Protein AF-A0ABD6WD44-F1 (afdb_monomer_lite)

InterPro domains:
  IPR046249 Protein of unknown function DUF6282 [PF19799] (9-171)

Radius of gyration: 17.37 Å; chains: 1; bounding box: 40×42×44 Å

Organism: Rathayibacter rathayi (NCBI:txid33887)

pLDDT: mean 93.59, std 7.41, range [42.34, 98.69]

Structure (mmCIF, N/CA/C/O backbone):
data_AF-A0ABD6WD44-F1
#
_entry.id   AF-A0ABD6WD44-F1
#
loop_
_atom_site.group_PDB
_atom_site.id
_atom_site.type_symbol
_atom_site.label_atom_id
_atom_site.label_alt_id
_atom_site.label_comp_id
_atom_site.label_asym_id
_atom_site.label_entity_id
_atom_site.label_seq_id
_atom_site.pdbx_PDB_ins_code
_atom_site.Cartn_x
_atom_site.Cartn_y
_atom_site.Cartn_z
_atom_site.occupancy
_atom_site.B_iso_or_equiv
_atom_site.auth_seq_id
_atom_site.auth_comp_id
_atom_site.auth_asym_id
_atom_site.auth_atom_id
_atom_site.pdbx_PDB_model_num
ATOM 1 N N . MET A 1 1 ? -21.812 -22.993 5.506 1.00 42.34 1 MET A N 1
ATOM 2 C CA . MET A 1 1 ? -20.672 -22.063 5.355 1.00 42.34 1 MET A CA 1
ATOM 3 C C . MET A 1 1 ? -20.633 -21.216 6.609 1.00 42.34 1 MET A C 1
ATOM 5 O O . MET A 1 1 ? -21.684 -20.710 6.971 1.00 42.34 1 MET A O 1
ATOM 9 N N . ALA A 1 2 ? -19.498 -21.148 7.308 1.00 43.59 2 ALA A N 1
ATOM 10 C CA . ALA A 1 2 ? -19.351 -20.193 8.404 1.00 43.59 2 ALA A CA 1
ATOM 11 C C . ALA A 1 2 ? -19.493 -18.775 7.832 1.00 43.59 2 ALA A C 1
ATOM 13 O O . ALA A 1 2 ? -18.978 -18.512 6.744 1.00 43.59 2 ALA A O 1
ATOM 14 N N . ASP A 1 3 ? -20.233 -17.918 8.528 1.00 50.09 3 ASP A N 1
ATOM 15 C CA . ASP A 1 3 ? -20.418 -16.518 8.149 1.00 50.09 3 ASP A CA 1
ATOM 16 C C . ASP A 1 3 ? -19.032 -15.852 8.041 1.00 50.09 3 ASP A C 1
ATOM 18 O O . ASP A 1 3 ? -18.202 -16.063 8.939 1.00 50.09 3 ASP A O 1
ATOM 22 N N . PRO A 1 4 ? -18.698 -15.141 6.945 1.00 65.62 4 PRO A N 1
ATOM 23 C CA . PRO A 1 4 ? -17.410 -14.476 6.840 1.00 65.62 4 PRO A CA 1
ATOM 24 C C . PRO A 1 4 ? -17.226 -13.529 8.024 1.00 65.62 4 PRO A C 1
ATOM 26 O O . PRO A 1 4 ? -18.075 -12.690 8.319 1.00 65.62 4 PRO A O 1
ATOM 29 N N . ARG A 1 5 ? -16.095 -13.689 8.713 1.00 76.06 5 ARG A N 1
ATOM 30 C CA . ARG A 1 5 ? -15.722 -12.859 9.855 1.00 76.06 5 ARG A CA 1
ATOM 31 C C . ARG A 1 5 ? -15.821 -11.368 9.474 1.00 76.06 5 ARG A C 1
ATOM 33 O O . ARG A 1 5 ? -15.302 -11.003 8.415 1.00 76.06 5 ARG A O 1
ATOM 40 N N . PRO A 1 6 ? -16.408 -10.505 10.324 1.00 85.12 6 PRO A N 1
ATOM 41 C CA . PRO A 1 6 ? -16.412 -9.067 10.076 1.00 85.12 6 PRO A CA 1
ATOM 42 C C . PRO A 1 6 ? -14.977 -8.526 10.000 1.00 85.12 6 PRO A C 1
ATOM 44 O O . PRO A 1 6 ? -14.114 -8.923 10.786 1.00 85.12 6 PRO A O 1
ATOM 47 N N . ILE A 1 7 ? -14.730 -7.634 9.037 1.00 93.00 7 ILE A N 1
ATOM 48 C CA . ILE A 1 7 ? -13.470 -6.898 8.876 1.00 93.00 7 ILE A CA 1
ATOM 49 C C . ILE A 1 7 ? -13.748 -5.440 9.229 1.00 93.00 7 ILE A C 1
ATOM 51 O O . ILE A 1 7 ? -14.452 -4.749 8.493 1.00 93.00 7 ILE A O 1
ATOM 55 N N . ASP A 1 8 ? -13.166 -4.973 10.330 1.00 95.62 8 ASP A N 1
ATOM 56 C CA . ASP A 1 8 ? -13.383 -3.611 10.827 1.00 95.62 8 ASP A CA 1
ATOM 57 C C . ASP A 1 8 ? -12.406 -2.609 10.203 1.00 95.62 8 ASP A C 1
ATOM 59 O O . ASP A 1 8 ? -12.700 -1.415 10.145 1.00 95.62 8 ASP A O 1
ATOM 63 N N . PHE A 1 9 ? -11.224 -3.069 9.773 1.00 97.75 9 PHE A N 1
ATOM 64 C CA . PHE A 1 9 ? -10.223 -2.265 9.071 1.00 97.75 9 PHE A CA 1
ATOM 65 C C . PHE A 1 9 ? -9.158 -3.123 8.383 1.00 97.75 9 PHE A C 1
ATOM 67 O O . PHE A 1 9 ? -8.945 -4.286 8.735 1.00 97.75 9 PHE A O 1
ATOM 74 N N . ILE A 1 10 ? -8.457 -2.525 7.421 1.00 98.44 10 ILE A N 1
ATOM 75 C CA . ILE A 1 10 ? -7.330 -3.144 6.723 1.00 98.44 10 ILE A CA 1
ATOM 76 C C . ILE A 1 10 ? -6.120 -2.218 6.800 1.00 98.44 10 ILE A C 1
ATOM 78 O O . ILE A 1 10 ? -6.209 -1.060 6.416 1.00 98.44 10 ILE A O 1
ATOM 82 N N . ASP A 1 11 ? -4.987 -2.751 7.248 1.00 98.62 11 ASP A N 1
ATOM 83 C CA . ASP A 1 11 ? -3.689 -2.084 7.186 1.00 98.62 11 ASP A CA 1
ATOM 84 C C . ASP A 1 11 ? -2.835 -2.721 6.087 1.00 98.62 11 ASP A C 1
ATOM 86 O O . ASP A 1 11 ? -2.407 -3.876 6.204 1.00 98.62 11 ASP A O 1
ATOM 90 N N . SER A 1 12 ? -2.601 -1.989 4.994 1.00 98.19 12 SER A N 1
ATOM 91 C CA . SER A 1 12 ? -1.807 -2.501 3.869 1.00 98.19 12 SER A CA 1
ATOM 92 C C . SER A 1 12 ? -0.310 -2.533 4.149 1.00 98.19 12 SER A C 1
ATOM 94 O O . SER A 1 12 ? 0.443 -3.063 3.329 1.00 98.19 12 SER A O 1
ATOM 96 N N . HIS A 1 13 ? 0.142 -1.999 5.287 1.00 98.50 13 HIS A N 1
ATOM 97 C CA . HIS A 1 13 ? 1.562 -1.819 5.516 1.00 98.50 13 HIS A CA 1
ATOM 98 C C . HIS A 1 13 ? 1.898 -1.793 7.004 1.00 98.50 13 HIS A C 1
ATOM 100 O O . HIS A 1 13 ? 1.900 -0.752 7.656 1.00 98.50 13 HIS A O 1
ATOM 106 N N . PHE A 1 14 ? 2.318 -2.948 7.517 1.00 98.44 14 PHE A N 1
ATOM 107 C CA . PHE A 1 14 ? 2.857 -3.079 8.868 1.00 98.44 14 PHE A CA 1
ATOM 108 C C . PHE A 1 14 ? 4.148 -3.894 8.867 1.00 98.44 14 PHE A C 1
ATOM 110 O O . PHE A 1 14 ? 4.227 -4.975 8.280 1.00 98.44 14 PHE A O 1
ATOM 117 N N . HIS A 1 15 ? 5.172 -3.421 9.566 1.00 97.94 15 HIS A N 1
ATOM 118 C CA . HIS A 1 15 ? 6.448 -4.112 9.670 1.00 97.94 15 HIS A CA 1
ATOM 119 C C . HIS A 1 15 ? 6.497 -5.081 10.860 1.00 97.94 15 HIS A C 1
ATOM 121 O O . HIS A 1 15 ? 6.307 -4.688 12.007 1.00 97.94 15 HIS A O 1
ATOM 127 N N . ALA A 1 16 ? 6.844 -6.348 10.628 1.00 97.50 16 ALA A N 1
ATOM 128 C CA . ALA A 1 16 ? 6.994 -7.330 11.707 1.00 97.50 16 ALA A CA 1
ATOM 129 C C . ALA A 1 16 ? 8.051 -8.394 11.391 1.00 97.50 16 ALA A C 1
ATOM 131 O O . ALA A 1 16 ? 8.314 -8.709 10.231 1.00 97.50 16 ALA A O 1
ATOM 132 N N . GLY A 1 17 ? 8.619 -8.994 12.440 1.00 95.19 17 GLY A N 1
ATOM 133 C CA . GLY A 1 17 ? 9.641 -10.034 12.324 1.00 95.19 17 GLY A CA 1
ATOM 134 C C . GLY A 1 17 ? 11.021 -9.501 11.933 1.00 95.19 17 GLY A C 1
ATOM 135 O O . GLY A 1 17 ? 11.383 -8.370 12.255 1.00 95.19 17 GLY A O 1
ATOM 136 N N . THR A 1 18 ? 11.817 -10.350 11.279 1.00 92.56 18 THR A N 1
ATOM 137 C CA . THR A 1 18 ? 13.181 -10.008 10.859 1.00 92.56 18 THR A CA 1
ATOM 138 C C . THR A 1 18 ? 13.163 -9.000 9.717 1.00 92.56 18 THR A C 1
ATOM 140 O O . THR A 1 18 ? 12.605 -9.260 8.649 1.00 92.56 18 THR A O 1
ATOM 143 N N . ASP A 1 19 ? 13.828 -7.873 9.934 1.00 92.69 19 ASP A N 1
ATOM 144 C CA . ASP A 1 19 ? 13.943 -6.775 8.984 1.00 92.69 19 ASP A CA 1
ATOM 145 C C . ASP A 1 19 ? 15.289 -6.055 9.186 1.00 92.69 19 ASP A C 1
ATOM 147 O O . ASP A 1 19 ? 16.022 -6.341 10.132 1.00 92.69 19 ASP A O 1
ATOM 151 N N . ALA A 1 20 ? 15.613 -5.100 8.315 1.00 86.31 20 ALA A N 1
ATOM 152 C CA . ALA A 1 20 ? 16.843 -4.313 8.382 1.00 86.31 20 ALA A CA 1
ATOM 153 C C . ALA A 1 20 ? 16.959 -3.455 9.657 1.00 86.31 20 ALA A C 1
ATOM 155 O O . ALA A 1 20 ? 18.052 -3.042 10.030 1.00 86.31 20 ALA A O 1
ATOM 156 N N . ALA A 1 21 ? 15.831 -3.173 10.311 1.00 88.56 21 ALA A N 1
ATOM 157 C CA . ALA A 1 21 ? 15.767 -2.563 11.631 1.00 88.56 21 ALA A CA 1
ATOM 158 C C . ALA A 1 21 ? 14.967 -3.472 12.568 1.00 88.56 21 ALA A C 1
ATOM 160 O O . ALA A 1 21 ? 14.053 -4.175 12.129 1.00 88.56 21 ALA A O 1
ATOM 161 N N . ARG A 1 22 ? 15.286 -3.430 13.867 1.00 93.69 22 ARG A N 1
ATOM 162 C CA . ARG A 1 22 ? 14.560 -4.192 14.891 1.00 93.69 22 ARG A CA 1
ATOM 163 C C . ARG A 1 22 ? 13.070 -3.846 14.854 1.00 93.69 22 ARG A C 1
ATOM 165 O O . ARG A 1 22 ? 12.709 -2.671 14.819 1.00 93.69 22 ARG A O 1
ATOM 172 N N . ARG A 1 23 ? 12.216 -4.871 14.921 1.00 96.50 23 ARG A N 1
ATOM 173 C CA . ARG A 1 23 ? 10.757 -4.723 14.992 1.00 96.50 23 ARG A CA 1
ATOM 174 C C . ARG A 1 23 ? 10.219 -4.959 16.396 1.00 96.50 23 ARG A C 1
ATOM 176 O O . ARG A 1 23 ? 10.826 -5.686 17.180 1.00 96.50 23 ARG A O 1
ATOM 183 N N . ARG A 1 24 ? 9.095 -4.302 16.704 1.00 96.50 24 ARG A N 1
ATOM 184 C CA . ARG A 1 24 ? 8.375 -4.408 17.984 1.00 96.50 24 ARG A CA 1
ATOM 185 C C . ARG A 1 24 ? 7.830 -5.815 18.197 1.00 96.50 24 ARG A C 1
ATOM 187 O O . ARG A 1 24 ? 7.855 -6.311 19.315 1.00 96.50 24 ARG A O 1
ATOM 194 N N . THR A 1 25 ? 7.335 -6.427 17.127 1.00 96.81 25 THR A N 1
ATOM 195 C CA . THR A 1 25 ? 6.625 -7.704 17.161 1.00 96.81 25 THR A CA 1
ATOM 196 C C . THR A 1 25 ? 7.209 -8.683 16.154 1.00 96.81 25 THR A C 1
ATOM 198 O O . THR A 1 25 ? 7.713 -8.316 15.087 1.00 96.81 25 THR A O 1
ATOM 201 N N . SER A 1 26 ? 7.112 -9.965 16.482 1.00 97.25 26 SER A N 1
ATOM 202 C CA . SER A 1 26 ? 7.192 -11.040 15.499 1.00 97.25 26 SER A CA 1
ATOM 203 C C . SER A 1 26 ? 5.981 -11.006 14.558 1.00 97.25 26 SER A C 1
ATOM 205 O O . SER A 1 26 ? 4.935 -10.435 14.871 1.00 97.25 26 SER A O 1
ATOM 207 N N . VAL A 1 27 ? 6.091 -11.686 13.413 1.00 97.88 27 VAL A N 1
ATOM 208 C CA . VAL A 1 27 ? 4.970 -11.857 12.470 1.00 97.88 27 VAL A CA 1
ATOM 209 C C . VAL A 1 27 ? 3.747 -12.466 13.169 1.00 97.88 27 VAL A C 1
ATOM 211 O O . VAL A 1 27 ? 2.630 -11.995 12.987 1.00 97.88 27 VAL A O 1
ATOM 214 N N . ALA A 1 28 ? 3.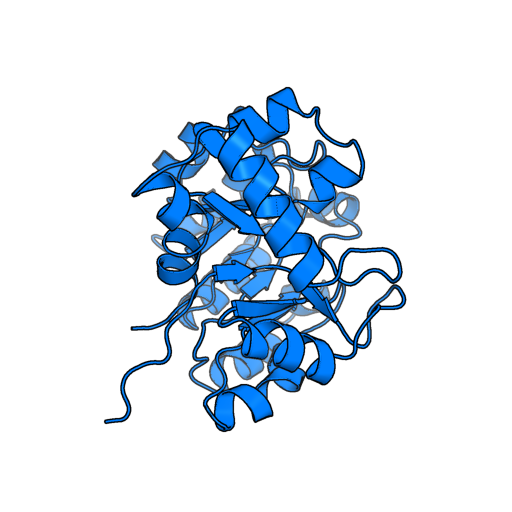955 -13.481 14.014 1.00 97.88 28 ALA A N 1
ATOM 215 C CA . ALA A 1 28 ? 2.878 -14.161 14.729 1.00 97.88 28 ALA A CA 1
ATOM 216 C C . ALA A 1 28 ? 2.181 -13.258 15.761 1.00 97.88 28 ALA A C 1
ATOM 218 O O . ALA A 1 28 ? 0.965 -13.327 15.917 1.00 97.88 28 ALA A O 1
ATOM 219 N N . GLU A 1 29 ? 2.933 -12.426 16.483 1.00 97.88 29 GLU A N 1
ATOM 220 C CA . GLU A 1 29 ? 2.355 -11.470 17.434 1.00 97.88 29 GLU A CA 1
ATOM 221 C C . GLU A 1 29 ? 1.550 -10.390 16.720 1.00 97.88 29 GLU A C 1
ATOM 223 O O . GLU A 1 29 ? 0.422 -10.137 17.133 1.00 97.88 29 GLU A O 1
ATOM 228 N N . ALA A 1 30 ? 2.082 -9.827 15.628 1.00 97.94 30 ALA A N 1
ATOM 229 C CA . ALA A 1 30 ? 1.373 -8.838 14.823 1.00 97.94 30 ALA A CA 1
ATOM 230 C C . ALA A 1 30 ? 0.033 -9.395 14.323 1.00 97.94 30 ALA A C 1
ATOM 232 O O . ALA A 1 30 ? -1.008 -8.809 14.594 1.00 97.94 30 ALA A O 1
ATOM 233 N N . ILE A 1 31 ? 0.032 -10.571 13.686 1.00 98.12 31 ILE A N 1
ATOM 234 C CA . ILE A 1 31 ? -1.198 -11.191 13.164 1.00 98.12 31 ILE A CA 1
ATOM 235 C C . ILE A 1 31 ? -2.243 -11.367 14.265 1.00 98.12 31 ILE A C 1
ATOM 237 O O . ILE A 1 31 ? -3.389 -10.978 14.079 1.00 98.12 31 ILE A O 1
ATOM 241 N N . ARG A 1 32 ? -1.854 -11.890 15.435 1.00 97.62 32 ARG A N 1
ATOM 242 C CA . ARG A 1 32 ? -2.781 -12.044 16.569 1.00 97.62 32 ARG A CA 1
ATOM 243 C C . ARG A 1 32 ? -3.291 -10.705 17.097 1.00 97.62 32 ARG A C 1
ATOM 245 O O . ARG A 1 32 ? -4.400 -10.645 17.614 1.00 97.62 32 ARG A O 1
ATOM 252 N N . GLU A 1 33 ? -2.481 -9.654 17.038 1.00 97.50 33 GLU A N 1
ATOM 253 C CA . GLU A 1 33 ? -2.870 -8.318 17.486 1.00 97.50 33 GLU A CA 1
ATOM 254 C C . GLU A 1 33 ? -3.966 -7.725 16.593 1.00 97.50 33 GLU A C 1
ATOM 256 O O . GLU A 1 33 ? -4.972 -7.261 17.121 1.00 97.50 33 GLU A O 1
ATOM 261 N N . TYR A 1 34 ? -3.818 -7.821 15.267 1.00 98.00 34 TYR A N 1
ATOM 262 C CA . TYR A 1 34 ? -4.851 -7.410 14.306 1.00 98.00 34 TYR A CA 1
ATOM 263 C C . TYR A 1 34 ? -6.089 -8.304 14.385 1.00 98.00 34 TYR A C 1
ATOM 265 O O . TYR A 1 34 ? -7.210 -7.801 14.462 1.00 98.00 34 TYR A O 1
ATOM 273 N N . ASP A 1 35 ? -5.888 -9.622 14.449 1.00 95.06 35 ASP A N 1
ATOM 274 C CA . ASP A 1 35 ? -6.979 -10.589 14.501 1.00 95.06 35 ASP A CA 1
ATOM 275 C C . ASP A 1 35 ? -7.869 -10.364 15.732 1.00 95.06 35 ASP A C 1
ATOM 277 O O . ASP A 1 35 ? -9.083 -10.402 15.617 1.00 95.06 35 ASP A O 1
ATOM 281 N N . ARG A 1 36 ? -7.333 -10.006 16.904 1.00 95.19 36 ARG A N 1
ATOM 282 C CA . ARG A 1 36 ? -8.158 -9.724 18.101 1.00 95.19 36 ARG A CA 1
ATOM 283 C C . ARG A 1 36 ? -9.135 -8.555 17.956 1.00 95.19 36 ARG A C 1
ATOM 285 O O . ARG A 1 36 ? -10.078 -8.475 18.736 1.00 95.19 36 ARG A O 1
ATOM 292 N N . VAL A 1 37 ? -8.907 -7.658 17.002 1.00 94.94 37 VAL A N 1
ATOM 293 C CA . VAL A 1 37 ? -9.711 -6.444 16.793 1.00 94.94 37 VAL A CA 1
ATOM 294 C C . VAL A 1 37 ? -10.354 -6.407 15.404 1.00 94.94 37 VAL A C 1
ATOM 296 O O . VAL A 1 37 ? -10.616 -5.327 14.887 1.00 94.94 37 VAL A O 1
ATOM 299 N N . ASN A 1 38 ? -10.574 -7.579 14.788 1.00 95.69 38 ASN A N 1
ATOM 300 C CA . ASN A 1 38 ? -11.154 -7.724 13.442 1.00 95.69 38 ASN A CA 1
ATOM 301 C C . ASN A 1 38 ? -10.397 -6.944 12.349 1.00 95.69 38 ASN A C 1
ATOM 303 O O . ASN A 1 38 ? -10.975 -6.550 11.335 1.00 95.69 38 ASN A O 1
ATOM 307 N N . GLY A 1 39 ? -9.105 -6.697 12.559 1.00 97.31 39 GLY A N 1
ATOM 308 C CA . GLY A 1 39 ? -8.233 -6.077 11.575 1.00 97.31 39 GLY A CA 1
ATOM 309 C C . GLY A 1 39 ? -7.609 -7.116 10.653 1.00 97.31 39 GLY A C 1
ATOM 310 O O . GLY A 1 39 ? -7.327 -8.241 11.067 1.00 97.31 39 GLY A O 1
ATOM 311 N N . VAL A 1 40 ? -7.320 -6.714 9.418 1.00 97.81 40 VAL A N 1
ATOM 312 C CA . VAL A 1 40 ? -6.475 -7.483 8.494 1.00 97.81 40 VAL A CA 1
ATOM 313 C C . VAL A 1 40 ? -5.211 -6.692 8.182 1.00 97.81 40 VAL A C 1
ATOM 315 O O . VAL A 1 40 ? -5.254 -5.469 8.085 1.00 97.81 40 VAL A O 1
ATOM 318 N N . VAL A 1 41 ? -4.082 -7.384 8.024 1.00 98.31 41 VAL A N 1
ATOM 319 C CA . VAL A 1 41 ? -2.770 -6.749 7.869 1.00 98.31 41 VAL A CA 1
ATOM 320 C C . VAL A 1 41 ? -1.952 -7.353 6.735 1.00 98.31 41 VAL A C 1
ATOM 322 O O . VAL A 1 41 ? -1.963 -8.570 6.527 1.00 98.31 41 VAL A O 1
ATOM 325 N N . TRP A 1 42 ? -1.199 -6.505 6.038 1.00 98.38 42 TRP A N 1
ATOM 326 C CA . TRP A 1 42 ? -0.096 -6.902 5.168 1.00 98.38 42 TRP A CA 1
ATOM 327 C C . TRP A 1 42 ? 1.227 -6.724 5.894 1.00 98.38 42 TRP A C 1
ATOM 329 O O . TRP A 1 42 ? 1.641 -5.616 6.236 1.00 98.38 42 TRP A O 1
ATOM 339 N N . ILE A 1 43 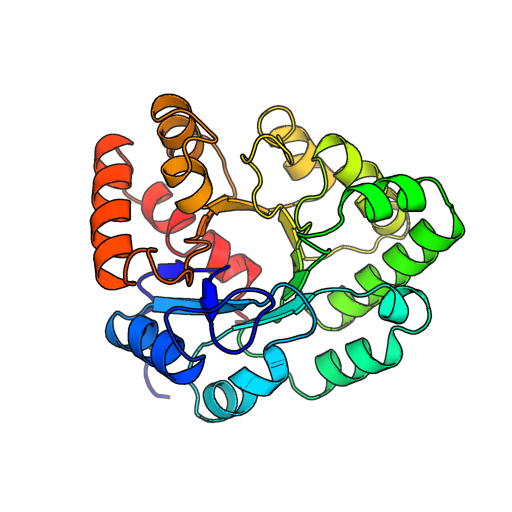? 1.906 -7.847 6.119 1.00 98.38 43 ILE A N 1
ATOM 340 C CA . ILE A 1 43 ? 3.200 -7.841 6.792 1.00 98.38 43 ILE A CA 1
ATOM 341 C C . ILE A 1 43 ? 4.276 -7.467 5.779 1.00 98.38 43 ILE A C 1
ATOM 343 O O . ILE A 1 43 ? 4.404 -8.121 4.747 1.00 98.38 43 ILE A O 1
ATOM 347 N N . LYS A 1 44 ? 5.090 -6.460 6.076 1.00 96.88 44 LYS A N 1
ATOM 348 C CA . LYS A 1 44 ? 6.181 -5.978 5.225 1.00 96.88 44 LYS A CA 1
ATOM 349 C C . LYS A 1 44 ? 7.530 -6.095 5.937 1.00 96.88 44 LYS A C 1
ATOM 351 O O . LYS A 1 44 ? 7.638 -6.017 7.159 1.00 96.88 44 LYS A O 1
ATOM 356 N N . ARG A 1 45 ? 8.587 -6.232 5.141 1.00 94.81 45 ARG A N 1
ATOM 357 C CA . ARG A 1 45 ? 9.983 -5.963 5.513 1.00 94.81 45 ARG A CA 1
ATOM 358 C C . ARG A 1 45 ? 10.658 -5.166 4.393 1.00 94.81 45 ARG A C 1
ATOM 360 O O . ARG A 1 45 ? 10.104 -5.082 3.305 1.00 94.81 45 ARG A O 1
ATOM 367 N N . HIS A 1 46 ? 11.815 -4.559 4.638 1.00 93.81 46 HIS A N 1
ATOM 368 C CA . HIS A 1 46 ? 12.484 -3.693 3.657 1.00 93.81 46 HIS A CA 1
ATOM 369 C C . HIS A 1 46 ? 13.225 -4.454 2.551 1.00 93.81 46 HIS A C 1
ATOM 371 O O . HIS A 1 46 ? 13.511 -3.865 1.514 1.00 93.81 46 HIS A O 1
ATOM 377 N N . ALA A 1 47 ? 13.548 -5.731 2.766 1.00 91.44 47 ALA A N 1
ATOM 378 C CA . ALA A 1 47 ? 14.231 -6.575 1.789 1.00 91.44 47 ALA A CA 1
ATOM 379 C C . ALA A 1 47 ? 13.703 -8.012 1.859 1.00 91.44 47 ALA A C 1
ATOM 381 O O . ALA A 1 47 ? 13.552 -8.554 2.954 1.00 91.44 47 ALA A O 1
ATOM 382 N N . GLY A 1 48 ? 13.447 -8.632 0.706 1.00 92.75 48 GLY A N 1
ATOM 383 C CA . GLY A 1 48 ? 12.870 -9.975 0.613 1.00 92.75 48 GLY A CA 1
ATOM 384 C C . GLY A 1 48 ? 11.341 -9.991 0.711 1.00 92.75 48 GLY A C 1
ATOM 385 O O . GLY A 1 48 ? 10.670 -9.016 0.384 1.00 92.75 48 GLY A O 1
ATOM 386 N N . GLU A 1 49 ? 10.774 -11.117 1.146 1.00 94.62 49 GLU A N 1
ATOM 387 C CA . GLU A 1 49 ? 9.333 -11.382 1.047 1.00 94.62 49 GLU A CA 1
ATOM 388 C C . GLU A 1 49 ? 8.744 -11.937 2.343 1.00 94.62 49 GLU A C 1
ATOM 390 O O . GLU A 1 49 ? 9.405 -12.693 3.043 1.00 94.62 49 GLU A O 1
ATOM 395 N N . THR A 1 50 ? 7.516 -11.574 2.704 1.00 97.00 50 THR A N 1
ATOM 396 C CA . THR A 1 50 ? 6.806 -12.092 3.897 1.00 97.00 50 THR A CA 1
ATOM 397 C C . THR A 1 50 ? 5.679 -13.068 3.552 1.00 97.00 50 THR A C 1
ATOM 399 O O . THR A 1 50 ? 5.012 -13.580 4.460 1.00 97.00 50 THR A O 1
ATOM 402 N N . LEU A 1 51 ? 5.475 -13.360 2.266 1.00 96.31 51 LEU A N 1
ATOM 403 C CA . LEU A 1 51 ? 4.499 -14.319 1.752 1.00 96.31 51 LEU A CA 1
ATOM 404 C C . LEU A 1 51 ? 4.733 -15.706 2.359 1.00 96.31 51 LEU A C 1
ATOM 406 O O . LEU A 1 51 ? 3.785 -16.314 2.856 1.00 96.31 51 LEU A O 1
ATOM 410 N N . SER A 1 52 ? 5.978 -16.180 2.430 1.00 94.88 52 SER A N 1
ATOM 411 C CA . SER A 1 52 ? 6.295 -17.482 3.032 1.00 94.88 52 SER A CA 1
ATOM 412 C C . SER A 1 52 ? 6.027 -17.503 4.538 1.00 94.88 52 SER A C 1
ATOM 414 O O . SER A 1 52 ? 5.431 -18.452 5.042 1.00 94.88 52 SER A O 1
ATOM 416 N N . SER A 1 53 ? 6.392 -16.442 5.269 1.00 94.44 53 SER A N 1
ATOM 417 C CA . SER A 1 53 ? 6.191 -16.372 6.729 1.00 94.44 53 SER A CA 1
ATOM 418 C C . SER A 1 53 ? 4.721 -16.283 7.152 1.00 94.44 53 SER A C 1
ATOM 420 O O . SER A 1 53 ? 4.374 -16.623 8.279 1.00 94.44 53 SER A O 1
ATOM 422 N N . THR A 1 54 ? 3.848 -15.837 6.252 1.00 95.69 54 THR A N 1
ATOM 423 C CA . THR A 1 54 ? 2.405 -15.681 6.496 1.00 95.69 54 THR A CA 1
ATOM 424 C C . THR A 1 54 ? 1.583 -16.852 5.935 1.00 95.69 54 THR A C 1
ATOM 426 O O . THR A 1 54 ? 0.380 -16.943 6.175 1.00 95.69 54 THR A O 1
ATOM 429 N N . ARG A 1 55 ? 2.226 -17.800 5.239 1.00 95.00 55 ARG A N 1
ATOM 430 C CA . ARG A 1 55 ? 1.580 -18.927 4.548 1.00 95.00 55 ARG A CA 1
ATOM 431 C C . ARG A 1 55 ? 0.778 -19.845 5.460 1.00 95.00 55 ARG A C 1
ATOM 433 O O . ARG A 1 55 ? -0.361 -20.184 5.142 1.00 95.00 55 ARG A O 1
ATOM 440 N N . LEU A 1 56 ? 1.361 -20.249 6.589 1.00 94.12 56 LEU A N 1
ATOM 441 C CA . LEU A 1 56 ? 0.690 -21.155 7.523 1.00 94.12 56 LEU A CA 1
ATOM 442 C C . LEU A 1 56 ? -0.589 -20.520 8.085 1.00 94.12 56 LEU A C 1
ATOM 444 O O . LEU A 1 56 ? -1.599 -21.199 8.217 1.00 94.12 56 LEU A O 1
ATOM 448 N N . TRP A 1 57 ? -0.577 -19.215 8.354 1.00 95.06 57 TRP A N 1
ATOM 449 C CA . TRP A 1 57 ? -1.743 -18.478 8.844 1.00 95.06 57 TRP A CA 1
ATOM 450 C C . TRP A 1 57 ? -2.877 -18.458 7.820 1.00 95.06 57 TRP A C 1
ATOM 452 O O . TRP A 1 57 ? -3.991 -18.863 8.146 1.00 95.06 57 TRP A O 1
ATOM 462 N N . ARG A 1 58 ? -2.575 -18.106 6.563 1.00 93.62 58 ARG A N 1
ATOM 463 C CA . ARG A 1 58 ? -3.555 -18.177 5.466 1.00 93.62 58 ARG A CA 1
ATOM 464 C C . ARG A 1 58 ? -4.107 -19.583 5.260 1.00 93.62 58 ARG A C 1
ATOM 466 O O . ARG A 1 58 ? -5.304 -19.747 5.061 1.00 93.62 58 ARG A O 1
ATOM 473 N N . SER A 1 59 ? -3.247 -20.599 5.345 1.00 91.81 59 SER A N 1
ATOM 474 C CA . SER A 1 59 ? -3.655 -22.006 5.201 1.00 91.81 59 SER A CA 1
ATOM 475 C C . SER A 1 59 ? -4.609 -22.455 6.315 1.00 91.81 59 SER A C 1
ATOM 477 O O . SER A 1 59 ? -5.417 -23.349 6.097 1.00 91.81 59 SER A O 1
ATOM 479 N N . ASN A 1 60 ? -4.550 -21.806 7.482 1.00 92.25 60 ASN A N 1
ATOM 480 C CA . ASN A 1 60 ? -5.477 -22.001 8.600 1.00 92.25 60 ASN A CA 1
ATOM 481 C C . ASN A 1 60 ? -6.675 -21.030 8.569 1.00 92.25 60 ASN A C 1
ATOM 483 O O . ASN A 1 60 ? -7.373 -20.881 9.568 1.00 92.25 60 ASN A O 1
ATOM 487 N N . GLY A 1 61 ? -6.916 -20.350 7.444 1.00 90.50 61 GLY A N 1
ATOM 488 C CA . GLY A 1 61 ? -8.072 -19.471 7.250 1.00 90.50 61 GLY A CA 1
ATOM 489 C C . GLY A 1 61 ? -7.928 -18.059 7.823 1.00 90.50 61 GLY A C 1
ATOM 490 O O . GLY A 1 61 ? -8.882 -17.288 7.752 1.00 90.50 61 GLY A O 1
ATOM 491 N N . VAL A 1 62 ? -6.761 -17.683 8.358 1.00 93.56 62 VAL A N 1
ATOM 492 C CA . VAL A 1 62 ? -6.530 -16.317 8.850 1.00 93.56 62 VAL A CA 1
ATOM 493 C C . VAL A 1 62 ? -6.279 -15.377 7.676 1.00 93.56 62 VAL A C 1
ATOM 495 O O . VAL A 1 62 ? -5.405 -15.618 6.839 1.00 93.56 62 VAL A O 1
ATOM 498 N N . LEU A 1 63 ? -7.025 -14.274 7.631 1.00 94.56 63 LEU A N 1
ATOM 499 C CA . LEU A 1 63 ? -6.835 -13.226 6.636 1.00 94.56 63 LEU A CA 1
ATOM 500 C C . LEU A 1 63 ? -5.574 -12.426 6.977 1.00 94.56 63 LEU A C 1
ATOM 502 O O . LEU A 1 63 ? -5.572 -11.592 7.875 1.00 94.56 63 LEU A O 1
ATOM 506 N N . VAL A 1 64 ? -4.486 -12.702 6.261 1.00 96.94 64 VAL A N 1
ATOM 507 C CA . VAL A 1 64 ? -3.220 -11.968 6.375 1.00 96.94 64 VAL A CA 1
ATOM 508 C C . VAL A 1 64 ? -2.506 -11.908 5.029 1.00 96.94 64 VAL A C 1
ATOM 510 O O . VAL A 1 64 ? -2.271 -12.925 4.367 1.00 96.94 64 VAL A O 1
ATOM 513 N N . GLY A 1 65 ? -2.136 -10.697 4.634 1.00 97.06 65 GLY A N 1
ATOM 514 C CA . GLY A 1 65 ? -1.353 -10.433 3.443 1.00 97.06 65 GLY A CA 1
ATOM 515 C C . GLY A 1 65 ? 0.150 -10.478 3.690 1.00 97.06 65 GLY A C 1
ATOM 516 O O . GLY A 1 65 ? 0.639 -10.366 4.816 1.00 97.06 65 GLY A O 1
ATOM 517 N N . GLY A 1 66 ? 0.901 -10.613 2.604 1.00 97.31 66 GLY A N 1
ATOM 518 C CA . GLY A 1 66 ? 2.348 -10.449 2.618 1.00 97.31 66 GLY A CA 1
ATOM 519 C C . GLY A 1 66 ? 2.813 -9.594 1.450 1.00 97.31 66 GLY A C 1
ATOM 520 O O . GLY A 1 66 ? 2.102 -9.417 0.457 1.00 97.31 66 GLY A O 1
ATOM 521 N N . VAL A 1 67 ? 4.021 -9.069 1.602 1.00 97.94 67 VAL A N 1
ATOM 522 C CA . VAL A 1 67 ? 4.687 -8.186 0.654 1.00 97.94 67 VAL A CA 1
ATOM 523 C C . VAL A 1 67 ? 5.981 -8.853 0.202 1.00 97.94 67 VAL A C 1
ATOM 525 O O . VAL A 1 67 ? 6.753 -9.328 1.038 1.00 97.94 67 VAL A O 1
ATOM 528 N N . ALA A 1 68 ? 6.225 -8.884 -1.103 1.00 97.31 68 ALA A N 1
ATOM 529 C CA . ALA A 1 68 ? 7.514 -9.205 -1.702 1.00 97.31 68 ALA A CA 1
ATOM 530 C C . ALA A 1 68 ? 8.146 -7.913 -2.223 1.00 97.31 68 ALA A C 1
ATOM 532 O O . ALA A 1 68 ? 7.587 -7.273 -3.108 1.00 97.31 68 ALA A O 1
ATOM 533 N N . VAL A 1 69 ? 9.282 -7.502 -1.662 1.00 95.88 69 VAL A N 1
ATOM 534 C CA . VAL A 1 69 ? 10.000 -6.309 -2.125 1.00 95.88 69 VAL A CA 1
ATOM 535 C C . VAL A 1 69 ? 10.972 -6.710 -3.226 1.00 95.88 69 VAL A C 1
ATOM 537 O O . VAL A 1 69 ? 11.869 -7.517 -2.974 1.00 95.88 69 VAL A O 1
ATOM 540 N N . LEU A 1 70 ? 10.815 -6.125 -4.412 1.00 94.19 70 LEU A N 1
ATOM 541 C CA . LEU A 1 70 ? 11.685 -6.356 -5.560 1.00 94.19 70 LEU A CA 1
ATOM 542 C C . LEU A 1 70 ? 13.137 -6.035 -5.217 1.00 94.19 70 LEU A C 1
ATOM 544 O O . LEU A 1 70 ? 13.448 -4.989 -4.644 1.00 94.19 70 LEU A O 1
ATOM 548 N N . GLN A 1 71 ? 14.019 -6.959 -5.570 1.00 89.44 71 GLN A N 1
ATOM 549 C CA . GLN A 1 71 ? 15.463 -6.822 -5.484 1.00 89.44 71 GLN A CA 1
ATOM 550 C C . GLN A 1 71 ? 16.048 -6.698 -6.892 1.00 89.44 71 GLN A C 1
ATOM 552 O O . GLN A 1 71 ? 15.451 -7.129 -7.876 1.00 89.44 71 GLN A O 1
ATOM 557 N N . TRP A 1 72 ? 17.274 -6.187 -6.995 1.00 86.75 72 TRP A N 1
ATOM 558 C CA . TRP A 1 72 ? 17.988 -6.108 -8.275 1.00 86.75 72 TRP A CA 1
ATOM 559 C C . TRP A 1 72 ? 18.100 -7.456 -8.993 1.00 86.75 72 TRP A C 1
ATOM 561 O O . TRP A 1 72 ? 17.998 -7.516 -10.215 1.00 86.75 72 TRP A O 1
ATOM 571 N N . ALA A 1 73 ? 18.248 -8.543 -8.233 1.00 86.88 73 ALA A N 1
ATOM 572 C CA . ALA A 1 73 ? 18.269 -9.896 -8.776 1.00 86.88 73 ALA A CA 1
ATOM 573 C C . ALA A 1 73 ? 16.956 -10.276 -9.485 1.00 86.88 73 ALA A C 1
ATOM 575 O O . ALA A 1 73 ? 17.007 -11.001 -10.474 1.00 86.88 73 ALA A O 1
ATOM 576 N N . ASP A 1 74 ? 15.807 -9.752 -9.045 1.00 89.38 74 ASP A N 1
ATOM 577 C CA . ASP A 1 74 ? 14.507 -10.026 -9.672 1.00 89.38 74 ASP A CA 1
ATOM 578 C C . ASP A 1 74 ? 14.373 -9.341 -11.042 1.00 89.38 74 ASP A C 1
ATOM 580 O O . ASP A 1 74 ? 13.653 -9.837 -11.903 1.00 89.38 74 ASP A O 1
ATOM 584 N N . LEU A 1 75 ? 15.098 -8.237 -11.275 1.00 86.94 75 LEU A N 1
ATOM 585 C CA . LEU A 1 75 ? 15.169 -7.581 -12.589 1.00 86.94 75 LEU A CA 1
ATOM 586 C C . LEU A 1 75 ? 16.117 -8.301 -13.561 1.00 86.94 75 LEU A C 1
ATOM 588 O O . LEU A 1 75 ? 16.089 -8.045 -14.762 1.00 86.94 75 LEU A O 1
ATOM 592 N N . VAL A 1 76 ? 16.980 -9.183 -13.050 1.00 88.75 76 VAL A N 1
ATOM 593 C CA . VAL A 1 76 ? 17.829 -10.057 -13.871 1.00 88.75 76 VAL A CA 1
ATOM 594 C C . VAL A 1 76 ? 17.116 -11.379 -14.151 1.00 88.75 76 VAL A C 1
ATOM 596 O O . VAL A 1 76 ? 17.163 -11.871 -15.276 1.00 88.75 76 VAL A O 1
ATOM 599 N N . ASP A 1 77 ? 16.464 -11.952 -13.137 1.00 91.38 77 ASP A N 1
ATOM 600 C CA . ASP A 1 77 ? 15.709 -13.200 -13.230 1.00 91.38 77 ASP A CA 1
ATOM 601 C C . ASP A 1 77 ? 14.536 -13.232 -12.235 1.00 91.38 77 ASP A C 1
ATOM 603 O O . ASP A 1 77 ? 14.685 -13.559 -11.055 1.00 91.38 77 ASP A O 1
ATOM 607 N N . ALA A 1 78 ? 13.333 -12.979 -12.746 1.00 94.19 78 ALA A N 1
ATOM 608 C CA . ALA A 1 78 ? 12.108 -12.950 -11.955 1.00 94.19 78 ALA A CA 1
ATOM 609 C C . ALA A 1 78 ? 11.530 -14.342 -11.625 1.00 94.19 78 ALA A C 1
ATOM 611 O O . ALA A 1 78 ? 10.525 -14.436 -10.915 1.00 94.19 78 ALA A O 1
ATOM 612 N N . ARG A 1 79 ? 12.126 -15.453 -12.095 1.00 94.69 79 ARG A N 1
ATOM 613 C CA . ARG A 1 79 ? 11.532 -16.804 -11.961 1.00 94.69 79 ARG A CA 1
ATOM 614 C C . ARG A 1 79 ? 11.340 -17.248 -10.516 1.00 94.69 79 ARG A C 1
ATOM 616 O O . ARG A 1 79 ? 10.472 -18.071 -10.220 1.00 94.69 79 ARG A O 1
ATOM 623 N N . SER A 1 80 ? 12.172 -16.775 -9.592 1.00 93.81 80 SER A N 1
ATOM 624 C CA . SER A 1 80 ? 12.014 -17.097 -8.168 1.00 93.81 80 SER A CA 1
ATOM 625 C C . SER A 1 80 ? 10.798 -16.403 -7.565 1.00 93.81 80 SER A C 1
ATOM 627 O O . SER A 1 80 ? 10.025 -17.056 -6.858 1.00 93.81 80 SER A O 1
ATOM 629 N N . LEU A 1 81 ? 10.591 -15.130 -7.904 1.00 95.75 81 LEU A N 1
ATOM 630 C CA . LEU A 1 81 ? 9.400 -14.380 -7.529 1.00 95.75 81 LEU A CA 1
ATOM 631 C C . LEU A 1 81 ? 8.145 -14.965 -8.182 1.00 95.75 81 LEU A C 1
ATOM 633 O O . LEU A 1 81 ? 7.160 -15.212 -7.493 1.00 95.75 81 LEU A O 1
ATOM 637 N N . GLU A 1 82 ? 8.191 -15.275 -9.477 1.00 96.50 82 GLU A N 1
ATOM 638 C CA . GLU A 1 82 ? 7.058 -15.877 -10.182 1.00 96.50 82 GLU A CA 1
ATOM 639 C C . GLU A 1 82 ? 6.651 -17.213 -9.550 1.00 96.50 82 GLU A C 1
ATOM 641 O O . GLU A 1 82 ? 5.482 -17.424 -9.226 1.00 96.50 82 GLU A O 1
ATOM 646 N N . ARG A 1 83 ? 7.615 -18.109 -9.290 1.00 95.44 83 ARG A N 1
ATOM 647 C CA . ARG A 1 83 ? 7.328 -19.368 -8.587 1.00 95.44 83 ARG A CA 1
ATOM 648 C C . ARG A 1 83 ? 6.709 -19.110 -7.222 1.00 95.44 83 ARG A C 1
ATOM 650 O O . ARG A 1 83 ? 5.778 -19.817 -6.855 1.00 95.44 83 ARG A O 1
ATOM 657 N N . LEU A 1 84 ? 7.200 -18.125 -6.468 1.00 95.00 84 LEU A N 1
ATOM 658 C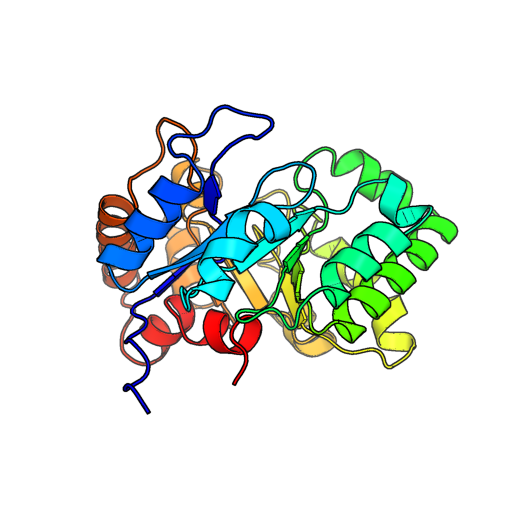 CA . LEU A 1 84 ? 6.620 -17.758 -5.177 1.00 95.00 84 LEU A CA 1
ATOM 659 C C . LEU A 1 84 ? 5.159 -17.309 -5.316 1.00 95.00 84 LEU A C 1
ATOM 661 O O . LEU A 1 84 ? 4.317 -17.787 -4.560 1.00 95.00 84 LEU A O 1
ATOM 665 N N . LEU A 1 85 ? 4.855 -16.450 -6.290 1.00 95.62 85 LEU A N 1
ATOM 666 C CA . LEU A 1 85 ? 3.509 -15.928 -6.535 1.00 95.62 85 LEU A CA 1
ATOM 667 C C . LEU A 1 85 ? 2.543 -16.996 -7.075 1.00 95.62 85 LEU A C 1
ATOM 669 O O . LEU A 1 85 ? 1.352 -16.949 -6.777 1.00 95.62 85 LEU A O 1
ATOM 673 N N . ARG A 1 86 ? 3.045 -17.993 -7.815 1.00 94.12 86 ARG A N 1
ATOM 674 C CA . ARG A 1 86 ? 2.247 -19.114 -8.343 1.00 94.12 86 ARG A CA 1
ATOM 675 C C . ARG A 1 86 ? 2.077 -20.285 -7.370 1.00 94.12 86 ARG A C 1
ATOM 677 O O . ARG A 1 86 ? 1.223 -21.134 -7.610 1.00 94.12 86 ARG A O 1
ATOM 684 N N . ARG A 1 87 ? 2.863 -20.359 -6.285 1.00 86.94 87 ARG A N 1
ATOM 685 C CA . ARG A 1 87 ? 2.829 -21.478 -5.312 1.00 86.94 87 ARG A CA 1
ATOM 686 C C . ARG A 1 87 ? 1.457 -21.707 -4.695 1.00 86.94 87 ARG A C 1
ATOM 688 O O . ARG A 1 87 ? 1.130 -22.839 -4.353 1.00 86.94 87 ARG A O 1
ATOM 695 N N . GLU A 1 88 ? 0.695 -20.642 -4.491 1.00 83.38 88 GLU A N 1
ATOM 696 C CA . GLU A 1 88 ? -0.647 -20.719 -3.939 1.00 83.38 88 GLU A CA 1
ATOM 697 C C . GLU A 1 88 ? -1.531 -19.617 -4.503 1.00 83.38 88 GLU A C 1
ATOM 699 O O . GLU A 1 88 ? -1.065 -18.551 -4.905 1.00 83.38 88 GLU A O 1
ATOM 704 N N . ARG A 1 89 ? -2.843 -19.849 -4.486 1.00 83.19 89 ARG A N 1
ATOM 705 C CA . ARG A 1 89 ? -3.805 -18.790 -4.773 1.00 83.19 89 ARG A CA 1
ATOM 706 C C . ARG A 1 89 ? -3.994 -17.945 -3.518 1.00 83.19 89 ARG A C 1
ATOM 708 O O . ARG A 1 89 ? -4.906 -18.181 -2.734 1.00 83.19 89 ARG A O 1
ATOM 715 N N . PHE A 1 90 ? -3.111 -16.970 -3.344 1.00 85.38 90 PHE A N 1
ATOM 716 C CA . PHE A 1 90 ? -3.101 -16.039 -2.218 1.00 85.38 90 PHE A CA 1
ATOM 717 C C . PHE A 1 90 ? -4.479 -15.424 -1.942 1.00 85.38 90 PHE A C 1
ATOM 719 O O . PHE A 1 90 ? -5.010 -14.673 -2.761 1.00 85.38 90 PHE A O 1
ATOM 726 N N . ARG A 1 91 ? -5.049 -15.733 -0.775 1.00 87.94 91 ARG A N 1
ATOM 727 C CA . ARG A 1 91 ? -6.240 -15.084 -0.219 1.00 87.94 91 ARG A CA 1
ATOM 728 C C . ARG A 1 91 ? -5.873 -14.573 1.177 1.00 87.94 91 ARG A C 1
ATOM 730 O O . ARG A 1 91 ? -5.737 -15.399 2.078 1.00 87.94 91 ARG A O 1
ATOM 737 N N . PRO A 1 92 ? -5.650 -13.262 1.359 1.00 93.25 92 PRO A N 1
ATOM 738 C CA . PRO A 1 92 ? -5.803 -12.159 0.395 1.00 93.25 92 PRO A CA 1
ATOM 739 C C . PRO A 1 92 ? -4.625 -12.009 -0.602 1.00 93.25 92 PRO A C 1
ATOM 741 O O . PRO A 1 92 ? -3.649 -12.751 -0.498 1.00 93.25 92 PRO A O 1
ATOM 744 N N . ARG A 1 93 ? -4.724 -11.099 -1.593 1.00 96.31 93 ARG A N 1
ATOM 745 C CA . ARG A 1 93 ? -3.721 -10.897 -2.669 1.00 96.31 93 ARG A CA 1
ATOM 746 C C . ARG A 1 93 ? -2.338 -10.510 -2.116 1.00 96.31 93 ARG A C 1
ATOM 748 O O . ARG A 1 93 ? -2.258 -9.783 -1.124 1.00 96.31 93 ARG A O 1
ATOM 755 N N . PRO A 1 94 ? -1.241 -10.936 -2.766 1.00 97.19 94 PRO A N 1
ATOM 756 C CA . PRO A 1 94 ? 0.096 -10.493 -2.405 1.00 97.19 94 PRO A CA 1
ATOM 757 C C . PRO A 1 94 ? 0.350 -9.080 -2.948 1.00 97.19 94 PRO A C 1
ATOM 759 O O . PRO A 1 94 ? -0.190 -8.705 -3.992 1.00 97.19 94 PRO A O 1
ATOM 762 N N . ILE A 1 95 ? 1.207 -8.320 -2.266 1.00 98.50 95 ILE A N 1
ATOM 763 C CA . ILE A 1 95 ? 1.764 -7.075 -2.806 1.00 98.50 95 ILE A CA 1
ATOM 764 C C . ILE A 1 95 ? 3.190 -7.354 -3.282 1.00 98.50 95 ILE A C 1
ATOM 766 O O . ILE A 1 95 ? 3.994 -7.918 -2.542 1.00 98.50 95 ILE A O 1
ATOM 770 N N . VAL A 1 96 ? 3.515 -6.943 -4.502 1.00 97.94 96 VAL A N 1
ATOM 771 C CA . VAL A 1 96 ? 4.886 -6.860 -5.010 1.00 97.94 96 VAL A CA 1
ATOM 772 C C . VAL A 1 96 ? 5.282 -5.391 -4.986 1.00 97.94 96 VAL A C 1
ATOM 774 O O . VAL A 1 96 ? 4.704 -4.573 -5.692 1.00 97.94 96 VAL A O 1
ATOM 777 N N . SER A 1 97 ? 6.230 -5.039 -4.128 1.00 97.19 97 SER A N 1
ATOM 778 C CA . SER A 1 97 ? 6.620 -3.655 -3.876 1.00 97.19 97 SER A CA 1
ATOM 779 C C . SER A 1 97 ? 7.939 -3.333 -4.551 1.00 97.19 97 SER A C 1
ATOM 781 O O . SER A 1 97 ? 8.911 -4.070 -4.400 1.00 97.19 97 SER A O 1
ATOM 783 N N . LEU A 1 98 ? 8.017 -2.172 -5.190 1.00 94.12 98 LEU A N 1
ATOM 784 C CA . LEU A 1 98 ? 9.289 -1.501 -5.425 1.00 94.12 98 LEU A CA 1
ATOM 785 C C . LEU A 1 98 ? 9.974 -1.173 -4.082 1.00 94.12 98 LEU A C 1
ATOM 787 O O . LEU A 1 98 ? 9.306 -1.089 -3.041 1.00 94.12 98 LEU A O 1
ATOM 791 N N . PRO A 1 99 ? 11.308 -1.030 -4.063 1.00 86.44 99 PRO A N 1
ATOM 792 C CA . PRO A 1 99 ? 12.047 -0.819 -2.828 1.00 86.44 99 PRO A CA 1
ATOM 793 C C . PRO A 1 99 ? 11.720 0.535 -2.176 1.00 86.44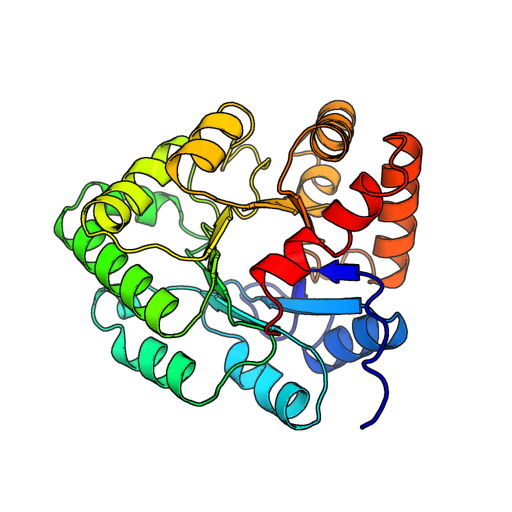 99 PRO A C 1
ATOM 795 O O . PRO A 1 99 ? 11.569 1.559 -2.838 1.00 86.44 99 PRO A O 1
ATOM 798 N N . THR A 1 100 ? 11.645 0.549 -0.839 1.00 82.06 100 THR A N 1
ATOM 799 C CA . THR A 1 100 ? 11.534 1.790 -0.040 1.00 82.06 100 THR A CA 1
ATOM 800 C C . THR A 1 100 ? 12.882 2.282 0.492 1.00 82.06 100 THR A C 1
ATOM 802 O O . THR A 1 100 ? 12.961 3.342 1.112 1.00 82.06 100 THR A O 1
ATOM 805 N N . ARG A 1 101 ? 13.961 1.527 0.258 1.00 83.62 101 ARG A N 1
ATOM 806 C CA . ARG A 1 101 ? 15.349 1.941 0.512 1.00 83.62 101 ARG A CA 1
ATOM 807 C C . ARG A 1 101 ? 16.087 2.019 -0.814 1.00 83.62 101 ARG A C 1
ATOM 809 O O . ARG A 1 101 ? 15.737 1.296 -1.735 1.00 83.62 101 ARG A O 1
ATOM 816 N N . ASP A 1 102 ? 17.107 2.868 -0.871 1.00 81.12 102 ASP A N 1
ATOM 817 C CA . ASP A 1 102 ? 17.961 3.022 -2.054 1.00 81.12 102 ASP A CA 1
ATOM 818 C C . ASP A 1 102 ? 17.196 3.445 -3.324 1.00 81.12 102 ASP A C 1
ATOM 820 O O . ASP A 1 102 ? 17.458 2.997 -4.438 1.00 81.12 102 ASP A O 1
ATOM 824 N N . ILE A 1 103 ? 16.206 4.330 -3.148 1.00 82.69 103 ILE A N 1
ATOM 825 C CA . ILE A 1 103 ? 15.400 4.835 -4.265 1.00 82.69 103 ILE A CA 1
ATOM 826 C C . ILE A 1 103 ? 16.242 5.617 -5.280 1.00 82.69 103 ILE A C 1
ATOM 828 O O . ILE A 1 103 ? 15.927 5.602 -6.463 1.00 82.69 103 ILE A O 1
ATOM 832 N N . ALA A 1 104 ? 17.333 6.251 -4.839 1.00 83.94 104 ALA A N 1
ATOM 833 C CA . ALA A 1 104 ? 18.262 6.954 -5.718 1.00 83.94 104 ALA A CA 1
ATOM 834 C C . ALA A 1 104 ? 18.849 6.011 -6.779 1.00 83.94 104 ALA A C 1
ATOM 836 O O . ALA 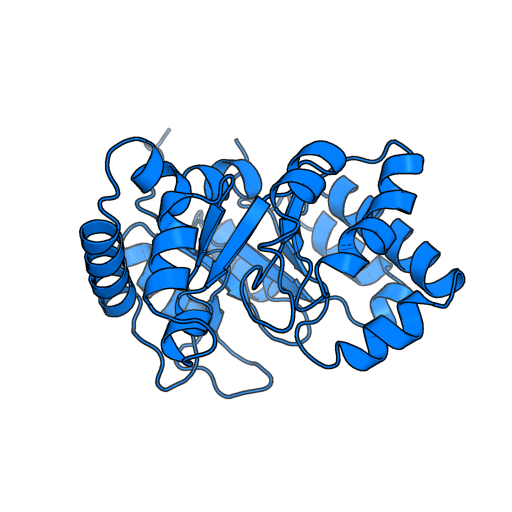A 1 104 ? 18.760 6.313 -7.965 1.00 83.94 104 ALA A O 1
ATOM 837 N N . ALA A 1 105 ? 19.317 4.824 -6.375 1.00 84.19 105 ALA A N 1
ATOM 838 C CA . ALA A 1 105 ? 19.791 3.820 -7.320 1.00 84.19 105 ALA A CA 1
ATOM 839 C C . ALA A 1 105 ? 18.684 3.395 -8.298 1.00 84.19 105 ALA A C 1
ATOM 841 O O . ALA A 1 105 ? 18.927 3.290 -9.499 1.00 84.19 105 ALA A O 1
ATOM 842 N N . LEU A 1 106 ? 17.443 3.208 -7.823 1.00 82.69 106 LEU A N 1
ATOM 843 C CA . LEU A 1 106 ? 16.314 2.935 -8.721 1.00 82.69 106 LEU A CA 1
ATOM 844 C C . LEU A 1 106 ? 16.104 4.054 -9.742 1.00 82.69 106 LEU A C 1
ATOM 846 O O . LEU A 1 106 ? 15.974 3.769 -10.929 1.00 82.69 106 LEU A O 1
ATOM 850 N N . LEU A 1 107 ? 16.103 5.309 -9.304 1.00 85.94 107 LEU A N 1
ATOM 851 C CA . LEU A 1 107 ? 15.912 6.467 -10.174 1.00 85.94 107 LEU A CA 1
ATOM 852 C C . LEU A 1 107 ? 17.002 6.586 -11.240 1.00 85.94 107 LEU A C 1
ATOM 854 O O . LEU A 1 107 ? 16.673 6.831 -12.404 1.00 85.94 107 LEU A O 1
ATOM 858 N N . ASP A 1 108 ? 18.262 6.363 -10.869 1.00 85.81 108 ASP A N 1
ATOM 859 C CA . ASP A 1 108 ? 19.386 6.349 -11.807 1.00 85.81 108 ASP A CA 1
ATOM 860 C C . ASP A 1 108 ? 19.187 5.257 -12.864 1.00 85.81 108 ASP A C 1
ATOM 862 O O . ASP A 1 108 ? 19.346 5.482 -14.068 1.00 85.81 108 ASP A O 1
ATOM 866 N N . HIS A 1 109 ? 18.742 4.078 -12.430 1.00 83.12 109 HIS A N 1
ATOM 867 C CA . HIS A 1 109 ? 18.507 2.937 -13.301 1.00 83.12 109 HIS A CA 1
ATOM 868 C C . HIS A 1 109 ? 17.259 3.063 -14.185 1.00 83.12 109 HIS A C 1
ATOM 870 O O . HIS A 1 109 ? 17.256 2.502 -15.281 1.00 83.12 109 HIS A O 1
ATOM 876 N N . LEU A 1 110 ? 16.236 3.830 -13.795 1.00 83.56 110 LEU A N 1
ATOM 877 C CA . LEU A 1 110 ? 15.046 4.073 -14.627 1.00 83.56 110 LEU A CA 1
ATOM 878 C C . LEU A 1 110 ? 15.346 4.878 -15.905 1.00 83.56 110 LEU A C 1
ATOM 880 O O . LEU A 1 110 ? 14.533 4.885 -16.825 1.00 83.56 110 LEU A O 1
ATOM 884 N N . SER A 1 111 ? 16.525 5.498 -16.017 1.00 83.00 111 SER A N 1
ATOM 885 C CA . SER A 1 111 ? 17.009 6.071 -17.283 1.00 83.00 111 SER A CA 1
ATOM 886 C C . SER A 1 111 ? 17.441 5.005 -18.308 1.00 83.00 111 SER A C 1
ATOM 888 O O . SER A 1 111 ? 17.511 5.266 -19.512 1.00 83.00 111 SER A O 1
ATOM 890 N N . CYS A 1 112 ? 17.714 3.776 -17.857 1.00 87.44 112 CYS A N 1
ATOM 891 C CA . CYS A 1 112 ? 18.174 2.679 -18.697 1.00 87.44 112 CYS A CA 1
ATOM 892 C C . CYS A 1 112 ? 16.993 1.888 -19.272 1.00 87.44 112 CYS A C 1
ATOM 894 O O . CYS A 1 112 ? 16.282 1.186 -18.552 1.00 87.44 112 CYS A O 1
ATOM 896 N N . ARG A 1 113 ? 16.842 1.892 -20.606 1.00 89.06 113 ARG A N 1
ATOM 897 C CA . ARG A 1 113 ? 15.765 1.156 -21.303 1.00 89.06 113 ARG A CA 1
ATOM 898 C C . ARG A 1 113 ? 15.703 -0.330 -20.945 1.00 89.06 113 ARG A C 1
ATOM 900 O O . ARG A 1 113 ? 14.616 -0.891 -20.878 1.00 89.06 113 ARG A O 1
ATOM 907 N N . ARG A 1 114 ? 16.854 -0.971 -20.705 1.00 89.62 114 ARG A N 1
ATOM 908 C CA . ARG A 1 114 ? 16.904 -2.389 -20.320 1.00 89.62 114 ARG A CA 1
ATOM 909 C C . ARG A 1 114 ? 16.274 -2.624 -18.947 1.00 89.62 114 ARG A C 1
ATOM 911 O O . ARG A 1 114 ? 15.558 -3.604 -18.783 1.00 89.62 114 ARG A O 1
ATOM 918 N N . VAL A 1 115 ? 16.514 -1.725 -17.993 1.00 88.56 115 VAL A N 1
ATOM 919 C CA . VAL A 1 115 ? 15.904 -1.794 -16.657 1.00 88.56 115 VAL A CA 1
ATOM 920 C C . VAL A 1 115 ? 14.402 -1.556 -16.755 1.00 88.56 115 VAL A C 1
ATOM 922 O O . VAL A 1 115 ? 13.638 -2.322 -16.181 1.00 88.56 115 VAL A O 1
ATOM 925 N N . VAL A 1 116 ? 13.972 -0.553 -17.527 1.00 89.69 116 VAL A N 1
ATOM 926 C CA . VAL A 1 116 ? 12.543 -0.281 -17.748 1.00 89.69 116 VAL A CA 1
ATOM 927 C C . VAL A 1 116 ? 11.840 -1.489 -18.375 1.00 89.69 116 VAL A C 1
ATOM 929 O O . VAL A 1 116 ? 10.771 -1.871 -17.907 1.00 89.69 116 VAL A O 1
ATOM 932 N N . SER A 1 117 ? 12.449 -2.143 -19.373 1.00 91.69 117 SER A N 1
ATOM 933 C CA . SER A 1 117 ? 11.892 -3.368 -19.973 1.00 91.69 117 SER A CA 1
ATOM 934 C C . SER A 1 117 ? 11.775 -4.497 -18.952 1.00 91.69 117 SER A C 1
ATOM 936 O O . SER A 1 117 ? 10.704 -5.077 -18.815 1.00 91.69 117 SER A O 1
ATOM 938 N N . ALA A 1 118 ? 12.841 -4.764 -18.191 1.00 92.50 118 ALA A N 1
ATOM 939 C CA . ALA A 1 118 ? 12.832 -5.803 -17.165 1.00 92.50 118 ALA A CA 1
ATOM 940 C C . ALA A 1 118 ? 11.766 -5.540 -16.092 1.00 92.50 118 ALA A C 1
ATOM 942 O O . ALA A 1 118 ? 11.055 -6.447 -15.670 1.00 92.50 118 ALA A O 1
ATOM 943 N N . LEU A 1 119 ? 11.610 -4.284 -15.674 1.00 92.81 119 LEU A N 1
ATOM 944 C CA . LEU A 1 119 ? 10.597 -3.899 -14.701 1.00 92.81 119 LEU A CA 1
ATOM 945 C C . LEU A 1 119 ? 9.177 -4.019 -15.271 1.00 92.81 119 LEU A C 1
ATOM 947 O O . LEU A 1 119 ? 8.283 -4.477 -14.567 1.00 92.81 119 LEU A O 1
ATOM 951 N N . THR A 1 120 ? 8.988 -3.685 -16.550 1.00 93.81 120 THR A N 1
ATOM 952 C CA . THR A 1 120 ? 7.721 -3.891 -17.273 1.00 93.81 120 THR A CA 1
ATOM 953 C C . THR A 1 120 ? 7.347 -5.377 -17.272 1.00 93.81 120 THR A C 1
ATOM 955 O O . THR A 1 120 ? 6.237 -5.727 -16.881 1.00 93.81 120 THR A O 1
ATOM 958 N N . GLU A 1 121 ? 8.290 -6.261 -17.607 1.00 94.62 121 GLU A N 1
ATOM 959 C CA . GLU A 1 121 ? 8.087 -7.719 -17.601 1.00 94.62 121 GLU A CA 1
ATOM 960 C C . GLU A 1 121 ? 7.756 -8.256 -16.196 1.00 94.62 121 GLU A C 1
ATOM 962 O O . GLU A 1 121 ? 6.864 -9.091 -16.034 1.00 94.62 121 GLU A O 1
ATOM 967 N N . VAL A 1 122 ? 8.427 -7.751 -15.155 1.00 95.50 122 VAL A N 1
ATOM 968 C CA . VAL A 1 122 ? 8.136 -8.115 -13.759 1.00 95.50 122 VAL A CA 1
ATOM 969 C C . VAL A 1 122 ? 6.740 -7.657 -13.332 1.00 95.50 122 VAL A C 1
ATOM 971 O O . VAL A 1 122 ? 6.035 -8.413 -12.660 1.00 95.50 122 VAL A O 1
ATOM 974 N N . ILE A 1 123 ? 6.323 -6.448 -13.720 1.00 95.94 123 ILE A N 1
ATOM 975 C CA . ILE A 1 123 ? 4.984 -5.918 -13.425 1.00 95.94 123 ILE A CA 1
ATOM 976 C C . ILE A 1 123 ? 3.909 -6.767 -14.105 1.00 95.94 123 ILE A C 1
ATOM 978 O O . ILE A 1 123 ? 2.975 -7.218 -13.440 1.00 95.94 123 ILE A O 1
ATOM 982 N N . GLU A 1 124 ? 4.066 -7.041 -15.400 1.00 95.19 124 GLU A N 1
ATOM 983 C CA . GLU A 1 124 ? 3.153 -7.891 -16.169 1.00 95.19 124 GLU A CA 1
ATOM 984 C C . GLU A 1 124 ? 3.043 -9.291 -15.548 1.00 95.19 124 GLU A C 1
ATOM 986 O O . GLU A 1 124 ? 1.940 -9.808 -15.343 1.00 95.19 124 GLU A O 1
ATOM 991 N N . MET A 1 125 ? 4.178 -9.889 -15.167 1.00 95.19 125 MET A N 1
ATOM 992 C CA . MET A 1 125 ? 4.213 -11.181 -14.482 1.00 95.19 125 MET A CA 1
ATOM 993 C C . MET A 1 125 ? 3.456 -11.132 -13.150 1.00 95.19 125 MET A C 1
ATOM 995 O O . MET A 1 125 ? 2.618 -12.004 -12.891 1.00 95.19 125 MET A O 1
ATOM 999 N N . ALA A 1 126 ? 3.697 -10.114 -12.322 1.00 95.69 126 ALA A N 1
ATOM 1000 C CA . ALA A 1 126 ? 3.036 -9.965 -11.030 1.00 95.69 126 ALA A CA 1
ATOM 1001 C C . ALA A 1 126 ? 1.513 -9.809 -11.188 1.00 95.69 126 ALA A C 1
ATOM 1003 O O . ALA A 1 126 ? 0.747 -10.483 -10.492 1.00 95.69 126 ALA A O 1
ATOM 1004 N N . TRP A 1 127 ? 1.058 -9.001 -12.149 1.00 95.12 127 TRP A N 1
ATOM 1005 C CA . TRP A 1 127 ? -0.363 -8.865 -12.473 1.00 95.12 127 TRP A CA 1
ATOM 1006 C C . TRP A 1 127 ? -0.974 -10.156 -13.015 1.00 95.12 127 TRP A C 1
ATOM 1008 O O . TRP A 1 127 ? -2.084 -10.507 -12.613 1.00 95.12 127 TRP A O 1
ATOM 1018 N N . SER A 1 128 ? -0.242 -10.934 -13.821 1.00 93.12 128 SER A N 1
ATOM 1019 C CA . SER A 1 128 ? -0.691 -12.266 -14.263 1.00 93.12 128 SER A CA 1
ATOM 1020 C C . SER A 1 128 ? -0.895 -13.247 -13.096 1.00 93.12 128 SER A C 1
ATOM 1022 O O . SER A 1 128 ? -1.666 -14.202 -13.199 1.00 93.12 128 SER A O 1
ATOM 1024 N N . CYS A 1 129 ? -0.233 -12.998 -11.960 1.00 93.62 129 CYS A N 1
ATOM 1025 C CA . CYS A 1 129 ? -0.406 -13.742 -10.713 1.00 93.62 129 CYS A CA 1
ATOM 1026 C C . CYS A 1 129 ? -1.483 -13.136 -9.785 1.00 93.62 129 CYS A C 1
ATOM 1028 O O . CYS A 1 129 ? -1.682 -13.621 -8.665 1.00 93.62 129 CYS A O 1
ATOM 1030 N N . ASP A 1 130 ? -2.208 -12.106 -10.244 1.00 93.38 130 ASP A N 1
ATOM 1031 C CA . ASP A 1 130 ? -3.197 -11.334 -9.477 1.00 93.38 130 ASP A CA 1
ATOM 1032 C C . ASP A 1 130 ? -2.579 -10.691 -8.217 1.00 93.38 130 ASP A C 1
ATOM 1034 O O . ASP A 1 130 ? -3.213 -10.622 -7.160 1.00 93.38 130 ASP A O 1
ATOM 1038 N N . ALA A 1 131 ? -1.314 -10.265 -8.316 1.00 96.25 131 ALA A N 1
ATOM 1039 C CA . ALA A 1 131 ? -0.644 -9.441 -7.315 1.00 96.25 131 ALA A CA 1
ATOM 1040 C C . ALA A 1 131 ? -0.958 -7.951 -7.519 1.00 96.25 131 ALA A C 1
ATOM 1042 O O . ALA A 1 131 ? -1.311 -7.514 -8.616 1.00 96.25 131 ALA A O 1
ATOM 1043 N N . VAL A 1 132 ? -0.804 -7.167 -6.453 1.00 97.62 132 VAL A N 1
ATOM 1044 C CA . VAL A 1 132 ? -0.851 -5.698 -6.500 1.00 97.62 132 VAL A CA 1
ATOM 1045 C C . VAL A 1 132 ? 0.574 -5.161 -6.573 1.00 97.62 132 VAL A C 1
ATOM 1047 O O . VAL A 1 132 ? 1.427 -5.618 -5.815 1.00 97.62 132 VAL A O 1
ATOM 1050 N N . ILE A 1 133 ? 0.836 -4.195 -7.452 1.00 98.00 133 ILE A N 1
ATOM 1051 C CA . ILE A 1 133 ? 2.122 -3.491 -7.491 1.00 98.00 133 ILE A CA 1
ATOM 1052 C C . ILE A 1 133 ? 2.088 -2.320 -6.519 1.00 98.00 133 ILE A C 1
ATOM 1054 O O . ILE A 1 133 ? 1.210 -1.472 -6.618 1.00 98.00 133 ILE A O 1
ATOM 1058 N N . ALA A 1 134 ? 3.047 -2.257 -5.601 1.00 98.06 134 ALA A N 1
ATOM 1059 C CA . ALA A 1 134 ? 3.276 -1.097 -4.748 1.00 98.06 134 ALA A CA 1
ATOM 1060 C C . ALA A 1 134 ? 4.491 -0.296 -5.232 1.00 98.06 134 ALA A C 1
ATOM 1062 O O . ALA A 1 134 ? 5.522 -0.877 -5.577 1.00 98.06 134 ALA A O 1
ATOM 1063 N N . THR A 1 135 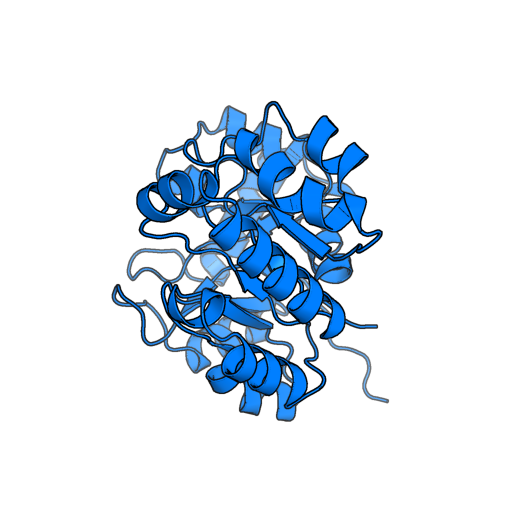? 4.393 1.033 -5.246 1.00 96.50 135 THR A N 1
ATOM 1064 C CA . THR A 1 135 ? 5.432 1.904 -5.832 1.00 96.50 135 THR A CA 1
ATOM 1065 C C . THR A 1 135 ? 6.629 2.178 -4.916 1.00 96.50 135 THR A C 1
ATOM 1067 O O . THR A 1 135 ? 7.619 2.770 -5.347 1.00 96.50 135 THR A O 1
ATOM 1070 N N . GLY A 1 136 ? 6.590 1.729 -3.663 1.00 93.44 136 GLY A N 1
ATOM 1071 C CA . GLY A 1 136 ? 7.628 2.020 -2.680 1.00 93.44 136 GLY A CA 1
ATOM 1072 C C . GLY A 1 136 ? 7.744 3.524 -2.410 1.00 93.44 136 GLY A C 1
ATOM 1073 O O . GLY A 1 136 ? 6.746 4.189 -2.149 1.00 93.44 136 GLY A O 1
ATOM 1074 N N . HIS A 1 137 ? 8.969 4.052 -2.463 1.00 94.38 137 HIS A N 1
ATOM 1075 C CA . HIS A 1 137 ? 9.249 5.493 -2.359 1.00 94.38 137 HIS A CA 1
ATOM 1076 C C . HIS A 1 137 ? 9.474 6.163 -3.725 1.00 94.38 137 HIS A C 1
ATOM 1078 O O . HIS A 1 137 ? 10.102 7.218 -3.782 1.00 94.38 137 HIS A O 1
ATOM 1084 N N . LEU A 1 138 ? 9.018 5.556 -4.828 1.00 95.12 138 LEU A N 1
ATOM 1085 C CA . LEU A 1 138 ? 9.160 6.159 -6.153 1.00 95.12 138 LEU A CA 1
ATOM 1086 C C . LEU A 1 138 ? 8.443 7.523 -6.198 1.00 95.12 138 LEU A C 1
ATOM 1088 O O . LEU A 1 138 ? 7.242 7.552 -5.925 1.00 95.12 138 LEU A O 1
ATOM 1092 N N . PRO A 1 139 ? 9.141 8.619 -6.559 1.00 96.00 139 PRO A N 1
ATOM 1093 C CA . PRO A 1 139 ? 8.527 9.923 -6.779 1.00 96.00 139 PRO A CA 1
ATOM 1094 C C . PRO A 1 139 ? 7.356 9.844 -7.755 1.00 96.00 139 PRO A C 1
ATOM 1096 O O . PRO A 1 139 ? 7.437 9.153 -8.777 1.00 96.00 139 PRO A O 1
ATOM 1099 N N . ALA A 1 140 ? 6.264 10.533 -7.439 1.00 96.56 140 ALA A N 1
ATOM 1100 C CA . ALA A 1 140 ? 5.019 10.432 -8.183 1.00 96.56 140 ALA A CA 1
ATOM 1101 C C . ALA A 1 140 ? 5.178 10.867 -9.643 1.00 96.56 140 ALA A C 1
ATOM 1103 O O . ALA A 1 140 ? 4.626 10.222 -10.532 1.00 96.56 140 ALA A O 1
ATOM 1104 N N . GLU A 1 141 ? 6.032 11.856 -9.919 1.00 95.62 141 GLU A N 1
ATOM 1105 C CA . GLU A 1 141 ? 6.335 12.310 -11.279 1.00 95.62 141 GLU A CA 1
ATOM 1106 C C . GLU A 1 141 ? 7.057 11.252 -12.134 1.00 95.62 141 GLU A C 1
ATOM 1108 O O . GLU A 1 141 ? 7.204 11.407 -13.345 1.00 95.62 141 GLU A O 1
ATOM 1113 N N . ARG A 1 142 ? 7.526 10.158 -11.520 1.00 93.94 142 ARG A N 1
ATOM 1114 C CA . ARG A 1 142 ? 8.153 9.021 -12.209 1.00 93.94 142 ARG A CA 1
ATOM 1115 C C . ARG A 1 142 ? 7.218 7.827 -12.375 1.00 93.94 142 ARG A C 1
ATOM 1117 O O . ARG A 1 142 ? 7.589 6.879 -13.067 1.00 93.94 142 ARG A O 1
ATOM 1124 N N . ILE A 1 143 ? 6.018 7.855 -11.794 1.00 93.31 143 ILE A N 1
ATOM 1125 C CA . ILE A 1 143 ? 5.064 6.742 -11.885 1.00 93.31 143 ILE A CA 1
ATOM 1126 C C . ILE A 1 143 ? 4.580 6.556 -13.326 1.00 93.31 143 ILE A C 1
ATOM 1128 O O . ILE A 1 143 ? 4.550 5.424 -13.803 1.00 93.31 143 ILE A O 1
ATOM 1132 N N . SER A 1 144 ? 4.312 7.627 -14.075 1.00 90.62 144 SER A N 1
ATOM 1133 C CA . SER A 1 144 ? 3.905 7.510 -15.484 1.00 90.62 144 SER A CA 1
ATOM 1134 C C . SER A 1 144 ? 5.007 6.892 -16.357 1.00 90.62 144 SER A C 1
ATOM 1136 O O . SER A 1 144 ? 4.719 6.124 -17.270 1.00 90.62 144 SER A O 1
ATOM 1138 N N . ALA A 1 145 ? 6.288 7.127 -16.040 1.00 88.62 145 ALA A N 1
ATOM 1139 C CA . ALA A 1 145 ? 7.409 6.476 -16.729 1.00 88.62 145 ALA A CA 1
ATOM 1140 C C . ALA A 1 145 ? 7.507 4.969 -16.421 1.00 88.62 145 ALA A C 1
ATOM 1142 O O . ALA A 1 145 ? 7.999 4.200 -17.247 1.00 88.62 145 ALA A O 1
ATOM 1143 N N . LEU A 1 146 ? 7.030 4.551 -15.246 1.00 89.31 146 LEU A N 1
ATOM 1144 C CA . LEU A 1 146 ? 6.933 3.150 -14.849 1.00 89.31 146 LEU A CA 1
ATOM 1145 C C . LEU A 1 146 ? 5.738 2.452 -15.510 1.00 89.31 146 LEU A C 1
ATOM 1147 O O . LEU A 1 146 ? 5.884 1.356 -16.046 1.00 89.31 146 LEU A O 1
ATOM 1151 N N . LEU A 1 147 ? 4.555 3.067 -15.440 1.00 91.44 147 LEU A N 1
ATOM 1152 C CA . LEU A 1 147 ? 3.293 2.446 -15.845 1.00 91.44 147 LEU A CA 1
ATOM 1153 C C . LEU A 1 147 ? 2.987 2.633 -17.333 1.00 91.44 147 LEU A C 1
ATOM 1155 O O . LEU A 1 147 ? 2.361 1.762 -17.929 1.00 91.44 147 LEU A O 1
ATOM 1159 N N . GLY A 1 148 ? 3.472 3.706 -17.960 1.00 90.75 148 GLY A N 1
ATOM 1160 C CA . GLY A 1 148 ? 3.256 4.011 -19.376 1.00 90.75 148 GLY A CA 1
ATOM 1161 C C . GLY A 1 148 ? 3.655 2.875 -20.328 1.00 90.75 148 GLY A C 1
ATOM 1162 O O . GLY A 1 148 ? 2.836 2.490 -21.161 1.00 90.75 148 GLY A O 1
ATOM 1163 N N . PRO A 1 149 ? 4.857 2.272 -20.208 1.00 90.62 149 PRO A N 1
ATOM 1164 C CA . PRO A 1 149 ? 5.247 1.125 -21.031 1.00 90.62 149 PRO A CA 1
ATOM 1165 C C . PRO A 1 149 ? 4.330 -0.092 -20.865 1.00 90.62 149 PRO A C 1
ATOM 1167 O O . PRO A 1 149 ? 4.078 -0.804 -21.836 1.00 90.62 149 PRO A O 1
ATOM 1170 N N . VAL A 1 150 ? 3.824 -0.317 -19.651 1.00 89.75 150 VAL A N 1
ATOM 1171 C CA . VAL A 1 150 ? 2.919 -1.427 -19.343 1.00 89.75 150 VAL A CA 1
ATOM 1172 C C . VAL A 1 150 ? 1.527 -1.156 -19.936 1.00 89.75 150 VAL A C 1
ATOM 1174 O O . VAL A 1 150 ? 0.967 -2.003 -20.634 1.00 89.75 150 VAL A O 1
ATOM 1177 N N . ALA A 1 151 ? 1.009 0.061 -19.752 1.00 87.50 151 ALA A N 1
ATOM 1178 C CA . ALA A 1 151 ? -0.263 0.512 -20.311 1.00 87.50 151 ALA A CA 1
ATOM 1179 C C . ALA A 1 151 ? -0.259 0.486 -21.850 1.00 87.50 151 ALA A C 1
ATOM 1181 O O . ALA A 1 151 ? -1.216 0.023 -22.468 1.00 87.50 151 ALA A O 1
ATOM 1182 N N . ALA A 1 152 ? 0.848 0.888 -22.485 1.00 87.81 152 ALA A N 1
ATOM 1183 C CA . ALA A 1 152 ? 1.013 0.857 -23.941 1.00 87.81 152 ALA A CA 1
ATOM 1184 C C . ALA A 1 152 ? 0.949 -0.562 -24.536 1.00 87.81 152 ALA A C 1
ATOM 1186 O O . ALA A 1 152 ? 0.651 -0.726 -25.719 1.00 87.81 152 ALA A O 1
ATOM 1187 N N . ARG A 1 153 ? 1.210 -1.596 -23.727 1.00 86.25 153 ARG A N 1
ATOM 1188 C CA . ARG A 1 153 ? 1.072 -3.009 -24.112 1.00 86.25 153 ARG A CA 1
ATOM 1189 C C . ARG A 1 153 ? -0.334 -3.563 -23.858 1.00 86.25 153 ARG A C 1
ATOM 1191 O O . ARG A 1 153 ? -0.573 -4.744 -24.099 1.00 86.25 153 ARG A O 1
ATOM 1198 N N . GLY A 1 154 ? -1.261 -2.735 -23.371 1.00 80.00 154 GLY A N 1
ATOM 1199 C CA . GLY A 1 154 ? -2.619 -3.138 -23.000 1.00 80.00 154 GLY A CA 1
ATOM 1200 C C . GLY A 1 154 ? -2.683 -3.965 -21.714 1.00 80.00 154 GLY A C 1
ATOM 1201 O O . GLY A 1 154 ? -3.729 -4.537 -21.406 1.00 80.00 154 GLY A O 1
ATOM 1202 N N . ALA A 1 155 ? -1.580 -4.054 -20.966 1.00 77.81 155 ALA A N 1
ATOM 1203 C CA . ALA A 1 155 ? -1.580 -4.686 -19.661 1.00 77.81 155 ALA A CA 1
ATOM 1204 C C . ALA A 1 155 ? -2.183 -3.718 -18.638 1.00 77.81 155 ALA A C 1
ATOM 1206 O O . ALA A 1 155 ? -1.788 -2.558 -18.540 1.00 77.81 155 ALA A O 1
ATOM 1207 N N . ALA A 1 156 ? -3.138 -4.221 -17.864 1.00 80.62 156 ALA A N 1
ATOM 1208 C CA . ALA A 1 156 ? -3.779 -3.493 -16.783 1.00 80.62 156 ALA A CA 1
ATOM 1209 C C . ALA A 1 156 ? -3.751 -4.346 -15.520 1.00 80.62 156 ALA A C 1
ATOM 1211 O O . ALA A 1 156 ? -3.891 -5.573 -15.560 1.00 80.62 156 ALA A O 1
ATOM 1212 N N . GLY A 1 157 ? -3.596 -3.691 -14.381 1.00 88.38 157 GLY A N 1
ATOM 1213 C CA . GLY A 1 157 ? -3.597 -4.364 -13.102 1.00 88.38 157 GLY A CA 1
ATOM 1214 C C . GLY A 1 157 ? -3.663 -3.377 -11.959 1.00 88.38 157 GLY A C 1
ATOM 1215 O O . GLY A 1 157 ? -3.897 -2.189 -12.135 1.00 88.38 157 GLY A O 1
ATOM 1216 N N . ARG A 1 158 ? -3.509 -3.903 -10.751 1.00 94.44 158 ARG A N 1
ATOM 1217 C CA . ARG A 1 158 ? -3.731 -3.138 -9.527 1.00 94.44 158 ARG A CA 1
ATOM 1218 C C . ARG A 1 158 ? -2.440 -2.468 -9.093 1.00 94.44 158 ARG A C 1
ATOM 1220 O O . ARG A 1 158 ? -1.427 -3.156 -8.932 1.00 94.44 158 ARG A O 1
ATOM 1227 N N . VAL A 1 159 ? -2.507 -1.164 -8.851 1.00 97.38 159 VAL A N 1
ATOM 1228 C CA . VAL A 1 159 ? -1.384 -0.360 -8.367 1.00 97.38 159 VAL A CA 1
ATOM 1229 C C . VAL A 1 159 ? -1.767 0.356 -7.075 1.00 97.38 159 VAL A C 1
ATOM 1231 O O . VAL A 1 159 ? -2.840 0.949 -6.969 1.00 97.38 159 VAL A O 1
ATOM 1234 N N . LEU A 1 160 ? -0.867 0.295 -6.098 1.00 98.50 160 LEU A N 1
ATOM 1235 C CA . LEU A 1 160 ? -0.894 1.060 -4.861 1.00 98.50 160 LEU A CA 1
ATOM 1236 C C . LEU A 1 160 ? 0.288 2.031 -4.851 1.00 98.50 160 LEU A C 1
ATOM 1238 O O . LEU A 1 160 ? 1.445 1.614 -4.780 1.00 98.50 160 LEU A O 1
ATOM 1242 N N . VAL A 1 161 ? 0.010 3.328 -4.880 1.00 98.44 161 VAL A N 1
ATOM 1243 C CA . VAL A 1 161 ? 1.025 4.350 -4.634 1.00 98.44 161 VAL A CA 1
ATOM 1244 C C . VAL A 1 161 ? 1.285 4.398 -3.130 1.00 98.44 161 VAL A C 1
ATOM 1246 O O . VAL A 1 161 ? 0.486 4.955 -2.380 1.00 98.44 161 VAL A O 1
ATOM 1249 N N . THR A 1 162 ? 2.358 3.751 -2.674 1.00 97.94 162 THR A N 1
ATOM 1250 C CA . THR A 1 162 ? 2.697 3.675 -1.242 1.00 97.94 162 THR A CA 1
ATOM 1251 C C . THR A 1 162 ? 3.377 4.945 -0.764 1.00 97.94 162 THR A C 1
ATOM 1253 O O . THR A 1 162 ? 4.062 5.603 -1.545 1.00 97.94 162 THR A O 1
ATOM 1256 N N . HIS A 1 163 ? 3.214 5.284 0.518 1.00 97.06 163 HIS A N 1
ATOM 1257 C CA . HIS A 1 163 ? 3.742 6.534 1.086 1.00 97.06 163 HIS A CA 1
ATOM 1258 C C . HIS A 1 163 ? 3.394 7.781 0.247 1.00 97.06 163 HIS A C 1
ATOM 1260 O O . HIS A 1 163 ? 4.209 8.699 0.146 1.00 97.06 163 HIS A O 1
ATOM 1266 N N . ALA A 1 164 ? 2.211 7.813 -0.377 1.00 98.31 164 ALA A N 1
ATOM 1267 C CA . ALA A 1 164 ? 1.886 8.739 -1.463 1.00 98.31 164 ALA A CA 1
ATOM 1268 C C . ALA A 1 164 ? 2.128 10.215 -1.104 1.00 98.31 164 ALA A C 1
ATOM 1270 O O . ALA A 1 164 ? 2.597 10.993 -1.930 1.00 98.31 164 ALA A O 1
ATOM 1271 N N . PHE A 1 165 ? 1.863 10.584 0.148 1.00 98.25 165 PHE A N 1
ATOM 1272 C CA . PHE A 1 165 ? 1.956 11.960 0.645 1.00 98.25 165 PHE A CA 1
ATOM 1273 C C . PHE A 1 165 ? 3.226 12.224 1.458 1.00 98.25 165 PHE A C 1
ATOM 1275 O O . PHE A 1 165 ? 3.385 13.282 2.050 1.00 98.25 165 PHE A O 1
ATOM 1282 N N . HIS A 1 166 ? 4.166 11.278 1.494 1.00 97.56 166 HIS A N 1
ATOM 1283 C CA . HIS A 1 166 ? 5.500 11.569 2.000 1.00 97.56 166 HIS A CA 1
ATOM 1284 C C . HIS A 1 166 ? 6.214 12.526 1.022 1.00 97.56 166 HIS A C 1
ATOM 1286 O O . HIS A 1 166 ? 6.133 12.290 -0.184 1.00 97.56 166 HIS A O 1
ATOM 1292 N N . PRO A 1 167 ? 7.000 13.525 1.477 1.00 96.50 167 PRO A N 1
ATOM 1293 C CA . PRO A 1 167 ? 7.664 14.496 0.592 1.00 96.50 167 PRO A CA 1
ATOM 1294 C C . PRO A 1 167 ? 8.578 13.905 -0.492 1.00 96.50 167 PRO A C 1
ATOM 1296 O O . PRO A 1 167 ? 8.846 14.551 -1.495 1.00 96.50 167 PRO A O 1
ATOM 1299 N N . LEU A 1 168 ? 9.072 12.678 -0.293 1.00 94.69 168 LEU A N 1
ATOM 1300 C CA . LEU A 1 168 ? 9.850 11.952 -1.310 1.00 94.69 168 LEU A CA 1
ATOM 1301 C C . LEU A 1 168 ? 8.995 11.453 -2.481 1.00 94.69 168 LEU A C 1
ATOM 1303 O O . LEU A 1 168 ? 9.515 11.322 -3.581 1.00 94.69 168 LEU A O 1
ATOM 1307 N N . VAL A 1 169 ? 7.727 11.120 -2.225 1.00 97.00 169 VAL A N 1
ATOM 1308 C CA . VAL A 1 169 ? 6.790 10.628 -3.242 1.00 97.00 169 VAL A CA 1
ATOM 1309 C C . VAL A 1 169 ? 5.971 11.784 -3.802 1.00 97.00 169 VAL A C 1
ATOM 1311 O O . VAL A 1 169 ? 5.854 11.905 -5.013 1.00 97.00 169 VAL A O 1
ATOM 1314 N N . ASN A 1 170 ? 5.452 12.652 -2.931 1.00 97.50 170 ASN A N 1
ATOM 1315 C CA . ASN A 1 170 ? 4.753 13.887 -3.281 1.00 97.50 170 ASN A CA 1
ATOM 1316 C C . ASN A 1 170 ? 3.650 13.703 -4.346 1.00 97.50 170 ASN A C 1
ATOM 1318 O O . ASN A 1 170 ? 3.589 14.420 -5.341 1.00 97.50 170 ASN A O 1
ATOM 1322 N N . ALA A 1 171 ? 2.761 12.730 -4.142 1.00 98.06 171 ALA A N 1
ATOM 1323 C CA . ALA A 1 171 ? 1.686 12.424 -5.084 1.00 98.06 171 ALA A CA 1
ATOM 1324 C C . ALA A 1 171 ? 0.543 13.447 -5.088 1.00 98.06 171 ALA A C 1
ATOM 1326 O O . ALA A 1 171 ? -0.256 13.426 -6.018 1.00 98.06 171 ALA A O 1
ATOM 1327 N N . GLY A 1 172 ? 0.451 14.334 -4.088 1.00 97.44 172 GLY A N 1
ATOM 1328 C CA . GLY A 1 172 ? -0.650 15.296 -3.927 1.00 97.44 172 GLY A CA 1
ATOM 1329 C C . GLY A 1 172 ? -1.026 16.047 -5.214 1.00 97.44 172 GLY A C 1
ATOM 1330 O O . GLY A 1 172 ? -2.180 15.964 -5.634 1.00 97.44 172 GLY A O 1
ATOM 1331 N N . PRO A 1 173 ? -0.069 16.702 -5.898 1.00 97.69 173 PRO A N 1
ATOM 1332 C CA . PRO A 1 173 ? -0.334 17.409 -7.154 1.00 97.69 173 PRO A CA 1
ATOM 1333 C C . PRO A 1 173 ? -0.769 16.516 -8.328 1.00 97.69 173 PRO A C 1
ATOM 1335 O O . PRO A 1 173 ? -1.328 17.027 -9.294 1.00 97.69 173 PRO A O 1
ATOM 1338 N N . LEU A 1 174 ? -0.520 15.204 -8.257 1.00 97.88 174 LEU A N 1
ATOM 1339 C CA . LEU A 1 174 ? -0.713 14.246 -9.351 1.00 97.88 174 LEU A CA 1
ATOM 1340 C C . LEU A 1 174 ? -1.829 13.225 -9.079 1.00 97.88 174 LEU A C 1
ATOM 1342 O O . LEU A 1 174 ? -2.033 12.320 -9.883 1.00 97.88 174 LEU A O 1
ATOM 1346 N N . VAL A 1 175 ? -2.578 13.355 -7.973 1.00 97.75 175 VAL A N 1
ATOM 1347 C CA . VAL A 1 175 ? -3.637 12.395 -7.601 1.00 97.75 175 VAL A CA 1
ATOM 1348 C C . VAL A 1 175 ? -4.638 12.192 -8.739 1.00 97.75 175 VAL A C 1
ATOM 1350 O O . VAL A 1 175 ? -4.947 11.052 -9.083 1.00 97.75 175 VAL A O 1
ATOM 1353 N N . ARG A 1 176 ? -5.131 13.285 -9.340 1.00 96.69 176 ARG A N 1
ATOM 1354 C CA . ARG A 1 176 ? -6.119 13.216 -10.427 1.00 96.69 176 ARG A CA 1
ATOM 1355 C C . ARG A 1 176 ? -5.549 12.514 -11.657 1.00 96.69 176 ARG A C 1
ATOM 1357 O O . ARG A 1 176 ? -6.131 11.533 -12.098 1.00 96.69 176 ARG A O 1
ATOM 1364 N N . GLU A 1 177 ? -4.403 12.985 -12.146 1.00 96.00 177 GLU A N 1
ATOM 1365 C CA . GLU A 1 177 ? -3.728 12.445 -13.334 1.00 96.00 177 GLU A CA 1
ATOM 1366 C C . GLU A 1 177 ? -3.456 10.945 -13.184 1.00 96.00 177 GLU A C 1
ATOM 1368 O O . GLU A 1 177 ? -3.895 10.146 -14.004 1.00 96.00 177 GLU A O 1
ATOM 1373 N N . LEU A 1 178 ? -2.829 10.533 -12.078 1.00 95.88 178 LEU A N 1
ATOM 1374 C CA . LEU A 1 178 ? -2.492 9.127 -11.851 1.00 95.88 178 LEU A CA 1
ATOM 1375 C C . LEU A 1 178 ? -3.733 8.230 -11.721 1.00 95.88 178 LEU A C 1
ATOM 1377 O O . LEU A 1 178 ? -3.688 7.062 -12.108 1.00 95.88 178 LEU A O 1
ATOM 1381 N N . THR A 1 179 ? -4.838 8.753 -11.181 1.00 94.75 179 THR A N 1
ATOM 1382 C CA . THR A 1 179 ? -6.100 8.000 -11.088 1.00 94.75 179 THR A CA 1
ATOM 1383 C C . THR A 1 179 ? -6.748 7.847 -12.459 1.00 94.75 179 THR A C 1
ATOM 1385 O O . THR A 1 179 ? -7.156 6.747 -12.819 1.00 94.75 179 THR A O 1
ATOM 1388 N N . GLU A 1 180 ? -6.843 8.934 -13.225 1.00 93.31 180 GLU A N 1
ATOM 1389 C CA . GLU A 1 180 ? -7.518 8.949 -14.526 1.00 93.31 180 GLU A CA 1
ATOM 1390 C C . GLU A 1 180 ? -6.741 8.160 -15.588 1.00 93.31 180 GLU A C 1
ATOM 1392 O O . GLU A 1 180 ? -7.354 7.460 -16.393 1.00 93.31 180 GLU A O 1
ATOM 1397 N N . GLU A 1 181 ? -5.408 8.225 -15.573 1.00 92.44 181 GLU A N 1
ATOM 1398 C CA . GLU A 1 181 ? -4.571 7.554 -16.572 1.00 92.44 181 GLU A CA 1
ATOM 1399 C C . GLU A 1 181 ? -4.291 6.080 -16.250 1.00 92.44 181 GLU A C 1
ATOM 1401 O O . GLU A 1 181 ? -4.184 5.263 -17.167 1.00 92.44 181 GLU A O 1
ATOM 1406 N N . PHE A 1 182 ? -4.164 5.723 -14.966 1.00 92.75 182 PHE A N 1
ATOM 1407 C CA . PHE A 1 182 ? -3.652 4.407 -14.562 1.00 92.75 182 PHE A CA 1
ATOM 1408 C C . PHE A 1 182 ? -4.523 3.652 -13.543 1.00 92.75 182 PHE A C 1
ATOM 1410 O O . PHE A 1 182 ? -4.134 2.556 -13.137 1.00 92.75 182 PHE A O 1
ATOM 1417 N N . ASP A 1 183 ? -5.674 4.198 -13.122 1.00 92.19 183 ASP A N 1
ATOM 1418 C CA . ASP A 1 183 ? -6.589 3.594 -12.129 1.00 92.19 183 ASP A CA 1
ATOM 1419 C C . ASP A 1 183 ? -5.872 3.154 -10.831 1.00 92.19 183 ASP A C 1
ATOM 1421 O O . ASP A 1 183 ? -6.074 2.061 -10.290 1.00 92.19 183 ASP A O 1
ATOM 1425 N N . VAL A 1 184 ? -4.963 3.999 -10.330 1.00 95.94 184 VAL A N 1
ATOM 1426 C CA . VAL A 1 184 ? -4.197 3.704 -9.108 1.00 95.94 184 VAL A CA 1
ATOM 1427 C C . VAL A 1 184 ? -5.004 3.979 -7.838 1.00 95.94 184 VAL A C 1
ATOM 1429 O O . VAL A 1 184 ? -5.928 4.788 -7.812 1.00 95.94 184 VAL A O 1
ATOM 1432 N N . SER A 1 185 ? -4.620 3.332 -6.736 1.00 98.00 185 SER A N 1
ATOM 1433 C CA . SER A 1 185 ? -5.028 3.726 -5.379 1.00 98.00 185 SER A CA 1
ATOM 1434 C C . SER A 1 185 ? -3.853 4.301 -4.599 1.00 98.00 185 SER A C 1
ATOM 1436 O O . SER A 1 185 ? -2.709 3.933 -4.851 1.00 98.00 185 SER A O 1
ATOM 1438 N N . PHE A 1 186 ? -4.126 5.172 -3.630 1.00 98.69 186 PHE A N 1
ATOM 1439 C CA . PHE A 1 186 ? -3.094 5.835 -2.830 1.00 98.69 186 PHE A CA 1
ATOM 1440 C C . PHE A 1 186 ? -3.088 5.314 -1.401 1.00 98.69 186 PHE A C 1
ATOM 1442 O O . PHE A 1 186 ? -4.138 5.088 -0.803 1.00 98.69 186 PHE A O 1
ATOM 1449 N N . GLU A 1 187 ? -1.900 5.161 -0.834 1.00 98.69 187 GLU A N 1
ATOM 1450 C CA . GLU A 1 187 ? -1.714 4.898 0.584 1.00 98.69 187 GLU A CA 1
ATOM 1451 C C . GLU A 1 187 ? -1.316 6.181 1.305 1.00 98.69 187 GLU A C 1
ATOM 1453 O O . GLU A 1 187 ? -0.337 6.844 0.947 1.00 98.69 187 GLU A O 1
ATOM 1458 N N . HIS A 1 188 ? -2.033 6.479 2.382 1.00 98.50 188 HIS A N 1
ATOM 1459 C CA . HIS A 1 188 ? -1.621 7.465 3.364 1.00 98.50 188 HIS A CA 1
ATOM 1460 C C . HIS A 1 188 ? -1.223 6.760 4.652 1.00 98.50 188 HIS A C 1
ATOM 1462 O O . HIS A 1 188 ? -2.041 6.051 5.244 1.00 98.50 188 HIS A O 1
ATOM 1468 N N . THR A 1 189 ? 0.028 6.939 5.082 1.00 98.12 189 THR A N 1
ATOM 1469 C CA . THR A 1 189 ? 0.526 6.299 6.301 1.00 98.12 189 THR A CA 1
ATOM 1470 C C . THR A 1 189 ? 0.467 7.250 7.491 1.00 98.12 189 THR A C 1
ATOM 1472 O O . THR A 1 189 ? 0.983 8.368 7.440 1.00 98.12 189 THR A O 1
ATOM 1475 N N . GLU A 1 190 ? -0.113 6.792 8.599 1.00 98.25 190 GLU A N 1
ATOM 1476 C CA . GLU A 1 190 ? -0.129 7.509 9.883 1.00 98.25 190 GLU A CA 1
ATOM 1477 C C . GLU A 1 190 ? 1.298 7.910 10.305 1.00 98.25 190 GLU A C 1
ATOM 1479 O O . GLU A 1 190 ? 1.536 9.039 10.740 1.00 98.25 190 GLU A O 1
ATOM 1484 N N . LEU A 1 191 ? 2.281 7.022 10.097 1.00 97.69 191 LEU A N 1
ATOM 1485 C CA . LEU A 1 191 ? 3.678 7.303 10.428 1.00 97.69 191 LEU A CA 1
ATOM 1486 C C . LEU A 1 191 ? 4.248 8.522 9.684 1.00 97.69 191 LEU A C 1
ATOM 1488 O O . LEU A 1 191 ? 5.064 9.239 10.261 1.00 97.69 191 LEU A O 1
ATOM 1492 N N . THR A 1 192 ? 3.819 8.796 8.446 1.00 97.50 192 THR A N 1
ATOM 1493 C CA . THR A 1 192 ? 4.273 9.982 7.692 1.00 97.50 192 THR A CA 1
ATOM 1494 C C . THR A 1 192 ? 3.955 11.264 8.461 1.00 97.50 192 THR A C 1
ATOM 1496 O O . THR A 1 192 ? 4.816 12.135 8.608 1.00 97.50 192 THR A O 1
ATOM 1499 N N . HIS A 1 193 ? 2.753 11.348 9.029 1.00 98.25 193 HIS A N 1
ATOM 1500 C CA . HIS A 1 193 ? 2.352 12.478 9.859 1.00 98.25 193 HIS A CA 1
ATOM 1501 C C . HIS A 1 193 ? 3.050 12.475 11.225 1.00 98.25 193 HIS A C 1
ATOM 1503 O O . HIS A 1 193 ? 3.602 13.498 11.623 1.00 98.25 193 HIS A O 1
ATOM 1509 N N . LEU A 1 194 ? 3.116 11.331 11.915 1.00 97.44 194 LEU A N 1
ATOM 1510 C CA . LEU A 1 194 ? 3.751 11.249 13.241 1.00 97.44 194 LEU A CA 1
ATOM 1511 C C . LEU A 1 194 ? 5.252 11.570 13.234 1.00 97.44 194 LEU A C 1
ATOM 1513 O O . LEU A 1 194 ? 5.798 11.994 14.250 1.00 97.44 194 LEU A O 1
ATOM 1517 N N . LEU A 1 195 ? 5.924 11.385 12.097 1.00 96.75 195 LEU A N 1
ATOM 1518 C CA . LEU A 1 195 ? 7.315 11.792 11.900 1.00 96.75 195 LEU A CA 1
ATOM 1519 C C . LEU A 1 195 ? 7.470 13.265 11.486 1.00 96.75 195 LEU A C 1
ATOM 1521 O O . LEU A 1 195 ? 8.583 13.678 11.155 1.00 96.75 195 LEU A O 1
ATOM 1525 N N . GLY A 1 196 ? 6.382 14.041 11.461 1.00 97.62 196 GLY A N 1
ATOM 1526 C CA . GLY A 1 196 ? 6.380 15.455 11.089 1.00 97.62 196 GLY A CA 1
ATOM 1527 C C . GLY A 1 196 ? 6.747 15.703 9.628 1.00 97.62 196 GLY A C 1
ATOM 1528 O O . GLY A 1 196 ? 7.297 16.753 9.309 1.00 97.62 196 GLY A O 1
ATOM 1529 N N . ARG A 1 197 ? 6.515 14.727 8.737 1.00 97.75 197 ARG A N 1
ATOM 1530 C CA . ARG A 1 197 ? 6.844 14.865 7.306 1.00 97.75 197 ARG A CA 1
ATOM 1531 C C . ARG A 1 197 ? 5.822 15.695 6.544 1.00 97.75 197 ARG A C 1
ATOM 1533 O O . ARG A 1 197 ? 6.171 16.247 5.510 1.00 97.75 197 ARG A O 1
ATOM 1540 N N . ILE A 1 198 ? 4.609 15.773 7.078 1.00 98.06 198 ILE A N 1
ATOM 1541 C CA . ILE A 1 198 ? 3.519 16.624 6.613 1.00 98.06 198 ILE A CA 1
ATOM 1542 C C . ILE A 1 198 ? 2.884 17.325 7.813 1.00 98.06 198 ILE A C 1
ATOM 1544 O O . ILE A 1 198 ? 2.979 16.835 8.947 1.00 98.06 198 ILE A O 1
ATOM 1548 N N . SER A 1 199 ? 2.218 18.451 7.571 1.00 98.31 199 SER A N 1
ATOM 1549 C CA . SER A 1 199 ? 1.485 19.161 8.622 1.00 98.31 199 SER A CA 1
ATOM 1550 C C . SER A 1 199 ? 0.215 18.405 9.038 1.00 98.31 199 SER A C 1
ATOM 1552 O O . SER A 1 199 ? -0.257 17.506 8.339 1.00 98.31 199 SER A O 1
ATOM 1554 N N . THR A 1 200 ? -0.364 18.769 10.186 1.00 98.56 200 THR A N 1
ATOM 1555 C CA . THR A 1 200 ? -1.689 18.265 10.584 1.00 98.56 200 THR A CA 1
ATOM 1556 C C . THR A 1 200 ? -2.758 18.677 9.574 1.00 98.56 200 THR A C 1
ATOM 1558 O O . THR A 1 200 ? -3.573 17.848 9.187 1.00 98.56 200 THR A O 1
ATOM 1561 N N . ASP A 1 201 ? -2.720 19.916 9.077 1.00 98.44 201 ASP A N 1
ATOM 1562 C CA . ASP A 1 201 ? -3.683 20.394 8.077 1.00 98.44 201 ASP A CA 1
ATOM 1563 C C . ASP A 1 201 ? -3.616 19.574 6.784 1.00 98.44 201 ASP A C 1
ATOM 1565 O O . ASP A 1 201 ? -4.650 19.189 6.235 1.00 98.44 201 ASP A O 1
ATOM 1569 N N . GLU A 1 202 ? -2.404 19.243 6.333 1.00 98.38 202 GLU A N 1
ATOM 1570 C CA . GLU A 1 202 ? -2.184 18.374 5.179 1.00 98.38 202 GLU A CA 1
ATOM 1571 C C . GLU A 1 202 ? -2.676 16.947 5.456 1.00 98.38 202 GLU A C 1
ATOM 1573 O O . GLU A 1 202 ? -3.393 16.375 4.636 1.00 98.38 202 GLU A O 1
ATOM 1578 N N . HIS A 1 203 ? -2.389 16.392 6.641 1.00 98.62 203 HIS A N 1
ATOM 1579 C CA . HIS A 1 203 ? -2.903 15.084 7.057 1.00 98.62 203 HIS A CA 1
ATOM 1580 C C . HIS A 1 203 ? -4.438 15.029 7.002 1.00 98.62 203 HIS A C 1
ATOM 1582 O O . HIS A 1 203 ? -5.006 14.098 6.427 1.00 98.62 203 HIS A O 1
ATOM 1588 N N . LEU A 1 204 ? -5.113 16.035 7.566 1.00 98.69 204 LEU A N 1
ATOM 1589 C CA . LEU A 1 204 ? -6.573 16.126 7.584 1.00 98.69 204 LEU A CA 1
ATOM 1590 C C . LEU A 1 204 ? -7.151 16.361 6.181 1.00 98.69 204 LEU A C 1
ATOM 1592 O O . LEU A 1 204 ? -8.182 15.778 5.847 1.00 98.69 204 LEU A O 1
ATOM 1596 N N . SER A 1 205 ? -6.502 17.175 5.343 1.00 98.38 205 SER A N 1
ATOM 1597 C CA . SER A 1 205 ? -6.910 17.387 3.946 1.00 98.38 205 SER A CA 1
ATOM 1598 C C . SER A 1 205 ? -6.840 16.087 3.140 1.00 98.38 205 SER A C 1
ATOM 1600 O O . SER A 1 205 ? -7.844 15.696 2.546 1.00 98.38 205 SER A O 1
ATOM 1602 N N . VAL A 1 206 ? -5.736 15.332 3.226 1.00 98.44 206 VAL A N 1
ATOM 1603 C CA . VAL A 1 206 ? -5.603 14.018 2.569 1.00 98.44 206 VAL A CA 1
ATOM 1604 C C . VAL A 1 206 ? -6.736 13.074 2.979 1.00 98.44 206 VAL A C 1
ATOM 1606 O O . VAL A 1 206 ? -7.384 12.460 2.126 1.00 98.44 206 VAL A O 1
ATOM 1609 N N . LEU A 1 207 ? -7.027 12.987 4.281 1.00 98.56 207 LEU A N 1
ATOM 1610 C CA . LEU A 1 207 ? -8.108 12.147 4.800 1.00 98.56 207 LEU A CA 1
ATOM 1611 C C . LEU A 1 207 ? -9.490 12.543 4.267 1.00 98.56 207 LEU A C 1
ATOM 1613 O O . LEU A 1 207 ? -10.328 11.665 4.037 1.00 98.56 207 LEU A O 1
ATOM 1617 N N . ARG A 1 208 ? -9.742 13.833 4.043 1.00 98.06 208 ARG A N 1
ATOM 1618 C CA . ARG A 1 208 ? -11.024 14.331 3.529 1.00 98.06 208 ARG A CA 1
ATOM 1619 C C . ARG A 1 208 ? -11.159 14.178 2.018 1.00 98.06 208 ARG A C 1
ATOM 1621 O O . ARG A 1 208 ? -12.226 13.789 1.556 1.00 98.06 208 ARG A O 1
ATOM 1628 N N . GLU A 1 209 ? -10.103 14.478 1.271 1.00 96.88 209 GLU A N 1
ATOM 1629 C CA . GLU A 1 209 ? -10.221 14.860 -0.142 1.00 96.88 209 GLU A CA 1
ATOM 1630 C C . GLU A 1 209 ? -9.683 13.809 -1.121 1.00 96.88 209 GLU A C 1
ATOM 1632 O O . GLU A 1 209 ? -10.189 13.699 -2.235 1.00 96.88 209 GLU A O 1
ATOM 1637 N N . VAL A 1 210 ? -8.686 13.007 -0.735 1.00 98.00 210 VAL A N 1
ATOM 1638 C CA . VAL A 1 210 ? -8.037 12.070 -1.669 1.00 98.00 210 VAL A CA 1
ATOM 1639 C C . VAL A 1 210 ? -8.847 10.786 -1.810 1.00 98.00 210 VAL A C 1
ATOM 1641 O O . VAL A 1 210 ? -9.027 10.058 -0.840 1.00 98.00 210 VAL A O 1
ATOM 1644 N N . SER A 1 211 ? -9.253 10.418 -3.020 1.00 95.81 211 SER A N 1
ATOM 1645 C CA . SER A 1 211 ? -9.880 9.123 -3.314 1.00 95.81 211 SER A CA 1
ATOM 1646 C C . SER A 1 211 ? -9.372 8.598 -4.662 1.00 95.81 211 SER A C 1
ATOM 1648 O O . SER A 1 211 ? -9.214 9.413 -5.571 1.00 95.81 211 SER A O 1
ATOM 1650 N N . PRO A 1 212 ? -9.111 7.284 -4.824 1.00 97.25 212 PRO A N 1
ATOM 1651 C CA . PRO A 1 212 ? -9.284 6.205 -3.842 1.00 97.25 212 PRO A CA 1
ATOM 1652 C C . PRO A 1 212 ? -8.114 6.083 -2.845 1.00 97.25 212 PRO A C 1
ATOM 1654 O O . PRO A 1 212 ? -6.955 5.962 -3.247 1.00 97.25 212 PRO A O 1
ATOM 1657 N N . LEU A 1 213 ? -8.418 6.062 -1.537 1.00 98.31 213 LEU A N 1
ATOM 1658 C CA . LEU A 1 213 ? -7.409 6.091 -0.460 1.00 98.31 213 LEU A CA 1
ATOM 1659 C C . LEU A 1 213 ? -7.454 4.870 0.477 1.00 98.31 213 LEU A C 1
ATOM 1661 O O . LEU A 1 213 ? -8.528 4.430 0.889 1.00 98.31 213 LEU A O 1
ATOM 1665 N N . LEU A 1 214 ? -6.275 4.362 0.847 1.00 98.19 214 LEU A N 1
ATOM 1666 C CA . LEU A 1 214 ? -6.036 3.398 1.923 1.00 98.19 214 LEU A CA 1
ATOM 1667 C C . LEU A 1 214 ? -5.333 4.115 3.081 1.00 98.19 214 LEU A C 1
ATOM 1669 O O . LEU A 1 214 ? -4.317 4.778 2.866 1.00 98.19 214 LEU A O 1
ATOM 1673 N N . TYR A 1 215 ? -5.845 3.955 4.301 1.00 98.50 215 TYR A N 1
ATOM 1674 C CA . TYR A 1 215 ? -5.184 4.460 5.501 1.00 98.50 215 TYR A CA 1
ATOM 1675 C C . TYR A 1 215 ? -4.432 3.345 6.225 1.00 98.50 215 TYR A C 1
ATOM 1677 O O . TYR A 1 215 ? -5.044 2.422 6.765 1.00 98.50 215 TYR A O 1
ATOM 1685 N N . SER A 1 216 ? -3.109 3.460 6.266 1.00 98.25 216 SER A N 1
ATOM 1686 C CA . SER A 1 216 ? -2.215 2.414 6.772 1.00 98.25 216 SER A CA 1
ATOM 1687 C C . SER A 1 216 ? -1.302 2.945 7.865 1.00 98.25 216 SER A C 1
ATOM 1689 O O . SER A 1 216 ? -1.153 4.154 8.045 1.00 98.25 216 SER A O 1
ATOM 1691 N N . SER A 1 217 ? -0.700 2.054 8.646 1.00 98.38 217 SER A N 1
ATOM 1692 C CA . SER A 1 217 ? 0.093 2.495 9.794 1.00 98.38 217 SER A CA 1
ATOM 1693 C C . SER A 1 217 ? 1.547 2.802 9.430 1.00 98.38 217 SER A C 1
ATOM 1695 O O . SER A 1 217 ? 2.088 3.804 9.894 1.00 98.38 217 SER A O 1
ATOM 1697 N N . ASP A 1 218 ? 2.183 1.953 8.609 1.00 97.81 218 ASP A N 1
ATOM 1698 C CA . ASP A 1 218 ? 3.647 1.859 8.444 1.00 97.81 218 ASP A CA 1
ATOM 1699 C C . ASP A 1 218 ? 4.387 1.622 9.782 1.00 97.81 218 ASP A C 1
ATOM 1701 O O . ASP A 1 218 ? 5.570 1.920 9.966 1.00 97.81 218 ASP A O 1
ATOM 1705 N N . PHE A 1 219 ? 3.678 1.054 10.762 1.00 98.06 219 PHE A N 1
ATOM 1706 C CA . PHE A 1 219 ? 4.204 0.794 12.099 1.00 98.06 219 PHE A CA 1
ATOM 1707 C C . PHE A 1 219 ? 5.004 -0.504 12.174 1.00 98.06 219 PHE A C 1
ATOM 1709 O O . PHE A 1 219 ? 5.288 -1.157 11.172 1.00 98.06 219 PHE A O 1
ATOM 1716 N N . GLY A 1 220 ? 5.434 -0.854 13.389 1.00 95.75 220 GLY A N 1
ATOM 1717 C CA . GLY A 1 220 ? 6.274 -2.017 13.661 1.00 95.75 220 GLY A CA 1
ATOM 1718 C C . GLY A 1 220 ? 7.668 -1.677 14.170 1.00 95.75 220 GLY A C 1
ATOM 1719 O O . GLY A 1 220 ? 8.417 -2.572 14.558 1.00 95.75 220 GLY A O 1
ATOM 1720 N N . GLN A 1 221 ? 8.042 -0.398 14.186 1.00 95.81 221 GLN A N 1
ATOM 1721 C CA . GLN A 1 221 ? 9.230 0.097 14.878 1.00 95.81 221 GLN A CA 1
ATOM 1722 C C . GLN A 1 221 ? 9.034 -0.050 16.404 1.00 95.81 221 GLN A C 1
ATOM 1724 O O . GLN A 1 221 ? 7.893 -0.037 16.870 1.00 95.81 221 GLN A O 1
ATOM 1729 N N . PRO A 1 222 ? 10.109 -0.182 17.208 1.00 94.81 222 PRO A N 1
ATOM 1730 C CA . PRO A 1 222 ? 9.996 -0.456 18.645 1.00 94.81 222 PRO A CA 1
ATOM 1731 C C . PRO A 1 222 ? 9.189 0.582 19.434 1.00 94.81 222 PRO A C 1
ATOM 1733 O O . PRO A 1 222 ? 8.567 0.235 20.431 1.00 94.81 222 PRO A O 1
ATOM 1736 N N . THR A 1 223 ? 9.195 1.834 18.979 1.00 93.81 223 THR A N 1
ATOM 1737 C CA . THR A 1 223 ? 8.508 2.970 19.609 1.00 93.81 223 THR A CA 1
ATOM 1738 C C . THR A 1 223 ? 7.172 3.314 18.954 1.00 93.81 223 THR A C 1
ATOM 1740 O O . THR A 1 223 ? 6.509 4.247 19.397 1.00 93.81 223 THR A O 1
ATOM 1743 N N . SER A 1 224 ? 6.778 2.605 17.893 1.00 95.31 224 SER A N 1
ATOM 1744 C CA . SER A 1 224 ? 5.506 2.860 17.217 1.00 95.31 224 SER A CA 1
ATOM 1745 C C . SER A 1 224 ? 4.326 2.344 18.045 1.00 95.31 224 SER A C 1
ATOM 1747 O O . SER A 1 224 ? 4.486 1.366 18.785 1.00 95.31 224 SER A O 1
ATOM 1749 N N . PRO A 1 225 ? 3.134 2.951 17.899 1.00 97.00 225 PRO A N 1
ATOM 1750 C CA . PRO A 1 225 ? 1.927 2.509 18.586 1.00 97.00 225 PRO A CA 1
ATOM 1751 C C . PRO A 1 225 ? 1.622 1.012 18.414 1.00 97.00 225 PRO A C 1
ATOM 1753 O O . PRO A 1 225 ? 1.931 0.387 17.392 1.00 97.00 225 PRO A O 1
ATOM 1756 N N . THR A 1 226 ? 0.958 0.435 19.415 1.00 96.94 226 THR A N 1
ATOM 1757 C CA . THR A 1 226 ? 0.233 -0.834 19.259 1.00 96.94 226 THR A CA 1
ATOM 1758 C C . THR A 1 226 ? -0.939 -0.658 18.292 1.00 96.94 226 THR A C 1
ATOM 1760 O O . THR A 1 226 ? -1.376 0.462 18.033 1.00 96.94 226 THR A O 1
ATOM 1763 N N . VAL A 1 227 ? -1.500 -1.751 17.779 1.00 97.38 227 VAL A N 1
ATOM 1764 C CA . VAL A 1 227 ? -2.683 -1.722 16.906 1.00 97.38 227 VAL A CA 1
ATOM 1765 C C . VAL A 1 227 ? -3.849 -1.053 17.629 1.00 97.38 227 VAL A C 1
ATOM 1767 O O . VAL A 1 227 ? -4.493 -0.177 17.066 1.00 97.38 227 VAL A O 1
ATOM 1770 N N . GLY A 1 228 ? -4.083 -1.382 18.903 1.00 96.38 228 GLY A N 1
ATOM 1771 C CA . GLY A 1 228 ? -5.128 -0.732 19.701 1.00 96.38 228 GLY A CA 1
ATOM 1772 C C . GLY A 1 228 ? -4.911 0.779 19.853 1.00 96.38 228 GLY A C 1
ATOM 1773 O O . GLY A 1 228 ? -5.846 1.560 19.681 1.00 96.38 228 GLY A O 1
ATOM 1774 N N . GLN A 1 229 ? -3.670 1.205 20.116 1.00 97.62 229 GLN A N 1
ATOM 1775 C CA . GLN A 1 229 ? -3.316 2.626 20.204 1.00 97.62 229 GLN A CA 1
ATOM 1776 C C . GLN A 1 229 ? -3.469 3.339 18.857 1.00 97.62 229 GLN A C 1
ATOM 1778 O O . GLN A 1 229 ? -4.019 4.438 18.818 1.00 97.62 229 GLN A O 1
ATOM 1783 N N . TRP A 1 230 ? -3.035 2.709 17.763 1.00 98.00 230 TRP A N 1
ATOM 1784 C CA . TRP A 1 230 ? -3.221 3.223 16.410 1.00 98.00 230 TRP A CA 1
ATOM 1785 C C . TRP A 1 230 ? -4.700 3.385 16.082 1.00 98.00 230 TRP A C 1
ATOM 1787 O O . TRP A 1 230 ? -5.105 4.443 15.622 1.00 98.00 230 TRP A O 1
ATOM 1797 N N . ARG A 1 231 ? -5.544 2.395 16.394 1.00 97.19 231 ARG A N 1
ATOM 1798 C CA . ARG A 1 231 ? -6.991 2.508 16.178 1.00 97.19 231 ARG A CA 1
ATOM 1799 C C . ARG A 1 231 ? -7.586 3.672 16.957 1.00 97.19 231 ARG A C 1
ATOM 1801 O O . ARG A 1 231 ? -8.354 4.435 16.383 1.00 97.19 231 ARG A O 1
ATOM 1808 N N . ALA A 1 232 ? -7.213 3.853 18.222 1.00 97.81 232 ALA A N 1
ATOM 1809 C CA . ALA A 1 232 ? -7.673 4.995 19.008 1.00 97.81 232 ALA A CA 1
ATOM 1810 C C . ALA A 1 232 ? -7.198 6.341 18.428 1.00 97.81 232 ALA A C 1
ATOM 1812 O O . ALA A 1 232 ? -7.953 7.310 18.453 1.00 97.81 232 ALA A O 1
ATOM 1813 N N . LEU A 1 233 ? -5.968 6.404 17.909 1.00 97.75 233 LEU A N 1
ATOM 1814 C CA . LEU A 1 233 ? -5.414 7.585 17.246 1.00 97.75 233 LEU A CA 1
ATOM 1815 C C . LEU A 1 233 ? -6.141 7.888 15.928 1.00 97.75 233 LEU A C 1
ATOM 1817 O O . LEU A 1 233 ? -6.681 8.979 15.782 1.00 97.75 233 LEU A O 1
ATOM 1821 N N . ALA A 1 234 ? -6.269 6.895 15.050 1.00 97.69 234 ALA A N 1
ATOM 1822 C CA . ALA A 1 234 ? -6.990 6.996 13.788 1.00 97.69 234 ALA A CA 1
ATOM 1823 C C . ALA A 1 234 ? -8.434 7.473 13.995 1.00 97.69 234 ALA A C 1
ATOM 1825 O O . ALA A 1 234 ? -8.912 8.327 13.259 1.00 97.69 234 ALA A O 1
ATOM 1826 N N . GLN A 1 235 ? -9.133 6.988 15.033 1.00 97.44 235 GLN A N 1
ATOM 1827 C CA . GLN A 1 235 ? -10.483 7.478 15.337 1.00 97.44 235 GLN A CA 1
ATOM 1828 C C . GLN A 1 235 ? -10.520 8.959 15.723 1.00 97.44 235 GLN A C 1
ATOM 1830 O O . GLN A 1 235 ? -11.483 9.638 15.368 1.00 97.44 235 GLN A O 1
ATOM 1835 N N . ARG A 1 236 ? -9.497 9.476 16.417 1.00 98.19 236 ARG A N 1
ATOM 1836 C CA . ARG A 1 236 ? -9.407 10.915 16.711 1.00 98.19 236 ARG A CA 1
ATOM 1837 C C . ARG A 1 236 ? -9.201 11.716 15.435 1.00 98.19 236 ARG A C 1
ATOM 1839 O O . ARG A 1 236 ? -9.953 12.655 15.209 1.00 98.19 236 ARG A O 1
ATOM 1846 N N . TRP A 1 237 ? -8.282 11.292 14.571 1.00 98.38 237 TRP A N 1
ATOM 1847 C CA . TRP A 1 237 ? -8.063 11.958 13.286 1.00 98.38 237 TRP A CA 1
ATOM 1848 C C . TRP A 1 237 ? -9.281 11.911 12.380 1.00 98.38 237 TRP A C 1
ATOM 1850 O O . TRP A 1 237 ? -9.618 12.907 11.754 1.00 98.38 237 TRP A O 1
ATOM 1860 N N . PHE A 1 238 ? -9.995 10.788 12.342 1.00 98.25 238 PHE A N 1
ATOM 1861 C CA . PHE A 1 238 ? -11.222 10.682 11.561 1.00 98.25 238 PHE A CA 1
ATOM 1862 C C . PHE A 1 238 ? -12.321 11.595 12.109 1.00 98.25 238 PHE A C 1
ATOM 1864 O O . PHE A 1 238 ? -13.057 12.181 11.321 1.00 98.25 238 PHE A O 1
ATOM 1871 N N . ALA A 1 239 ? -12.425 11.746 13.432 1.00 98.19 239 ALA A N 1
ATOM 1872 C CA . ALA A 1 239 ? -13.352 12.694 14.042 1.00 98.19 239 ALA A CA 1
ATOM 1873 C C . ALA A 1 239 ? -12.965 14.150 13.735 1.00 98.19 239 ALA A C 1
ATOM 1875 O O . ALA A 1 239 ? -13.824 14.937 13.347 1.00 98.19 239 ALA A O 1
ATOM 1876 N N . GLU A 1 240 ? -11.682 14.492 13.845 1.00 98.44 240 GLU A N 1
ATOM 1877 C CA . GLU A 1 240 ? -11.155 15.832 13.565 1.00 98.44 240 GLU A CA 1
ATOM 1878 C C . GLU A 1 240 ? -11.281 16.215 12.083 1.00 98.44 240 GLU A C 1
ATOM 1880 O O . GLU A 1 240 ? -11.666 17.333 11.749 1.00 98.44 240 GLU A O 1
ATOM 1885 N N . ALA A 1 241 ? -11.070 15.257 11.180 1.00 98.19 241 ALA A N 1
ATOM 1886 C CA . ALA A 1 241 ? -11.325 15.410 9.752 1.00 98.19 241 ALA A CA 1
ATOM 1887 C C . ALA A 1 241 ? -12.829 15.375 9.397 1.00 98.19 241 ALA A C 1
ATOM 1889 O O . ALA A 1 241 ? -13.180 15.555 8.232 1.00 98.19 241 ALA A O 1
ATOM 1890 N N . GLY A 1 242 ? -13.727 15.147 10.365 1.00 97.88 242 GLY A N 1
ATOM 1891 C CA . GLY A 1 242 ? -15.176 15.115 10.147 1.00 97.88 242 GLY A CA 1
ATOM 1892 C C . GLY A 1 242 ? -15.658 13.936 9.292 1.00 97.88 242 GLY A C 1
ATOM 1893 O O . GLY A 1 242 ? -16.675 14.036 8.605 1.00 97.88 242 GLY A O 1
ATOM 1894 N N . LEU A 1 243 ? -14.931 12.816 9.291 1.00 97.38 243 LEU A N 1
ATOM 1895 C CA . LEU A 1 243 ? -15.196 11.680 8.408 1.00 97.38 243 LEU A CA 1
ATOM 1896 C C . LEU A 1 243 ? -16.388 10.862 8.904 1.00 97.38 243 LEU A C 1
ATOM 1898 O O . LEU A 1 243 ? -16.393 10.309 10.008 1.00 97.38 243 LEU A O 1
ATOM 1902 N N . THR A 1 244 ? -17.390 10.716 8.041 1.00 93.38 244 THR A N 1
ATOM 1903 C CA . THR A 1 244 ? -18.621 9.970 8.327 1.00 93.38 244 THR A CA 1
ATOM 1904 C C . THR A 1 244 ? -18.998 9.049 7.165 1.00 93.38 244 THR A C 1
ATOM 1906 O O . THR A 1 244 ? -18.441 9.143 6.067 1.00 93.38 244 THR A O 1
ATOM 1909 N N . GLY A 1 245 ? -19.922 8.117 7.426 1.00 94.25 245 GLY A N 1
ATOM 1910 C CA . GLY A 1 245 ? -20.552 7.271 6.411 1.00 94.25 245 GLY A CA 1
ATOM 1911 C C . GLY A 1 245 ? -19.568 6.604 5.444 1.00 94.25 245 GLY A C 1
ATOM 1912 O O . GLY A 1 245 ? -18.597 5.970 5.860 1.00 94.25 245 GLY A O 1
ATOM 1913 N N . ALA A 1 246 ? -19.828 6.770 4.144 1.00 95.56 246 ALA A N 1
ATOM 1914 C CA . ALA A 1 246 ? -19.072 6.134 3.069 1.00 95.56 246 ALA A CA 1
ATOM 1915 C C . ALA A 1 246 ? -17.580 6.489 3.084 1.00 95.56 246 ALA A C 1
ATOM 1917 O O . ALA A 1 246 ? -16.754 5.600 2.896 1.00 95.56 246 ALA A O 1
ATOM 1918 N N . ARG A 1 247 ? -17.217 7.746 3.377 1.00 97.25 247 ARG A N 1
ATOM 1919 C CA . ARG A 1 247 ? -15.812 8.174 3.366 1.00 97.25 247 ARG A CA 1
ATOM 1920 C C . ARG A 1 247 ? -15.000 7.497 4.467 1.00 97.25 247 ARG A C 1
ATOM 1922 O O . ARG A 1 247 ? -13.886 7.040 4.229 1.00 97.25 247 ARG A O 1
ATOM 1929 N N . ARG A 1 248 ? -15.570 7.366 5.668 1.00 97.12 248 ARG A N 1
ATOM 1930 C CA . ARG A 1 248 ? -14.919 6.632 6.764 1.00 97.12 248 ARG A CA 1
ATOM 1931 C C . ARG A 1 248 ? -14.773 5.145 6.431 1.00 97.12 248 ARG A C 1
ATOM 1933 O O . ARG A 1 248 ? -13.724 4.568 6.711 1.00 97.12 248 ARG A O 1
ATOM 1940 N N . SER A 1 249 ? -15.783 4.532 5.814 1.00 96.56 249 SER A N 1
ATOM 1941 C CA . SER A 1 249 ? -15.703 3.136 5.364 1.00 96.56 249 SER A CA 1
ATOM 1942 C C . SER A 1 249 ? -14.698 2.933 4.228 1.00 96.56 249 SER A C 1
ATOM 1944 O O . SER A 1 249 ? -14.045 1.890 4.173 1.00 96.56 249 SER A O 1
ATOM 1946 N N . GLU A 1 250 ? -14.553 3.910 3.334 1.00 96.56 250 GLU A N 1
ATOM 1947 C CA . GLU A 1 250 ? -13.596 3.899 2.227 1.00 96.56 250 GLU A CA 1
ATOM 1948 C C . GLU A 1 250 ? -12.163 3.753 2.738 1.00 96.56 250 GLU A C 1
ATOM 1950 O O . GLU A 1 250 ? -11.524 2.729 2.485 1.00 96.56 250 GLU A O 1
ATOM 1955 N N . ILE A 1 251 ? -11.712 4.743 3.513 1.00 96.94 251 ILE A N 1
ATOM 1956 C CA . ILE A 1 251 ? -10.332 4.844 4.005 1.00 96.94 251 ILE A CA 1
ATOM 1957 C C . ILE A 1 251 ? -9.976 3.730 4.992 1.00 96.94 251 ILE A C 1
ATOM 1959 O O . ILE A 1 251 ? -8.814 3.354 5.106 1.00 96.94 251 ILE A O 1
ATOM 1963 N N . THR A 1 252 ? -10.974 3.213 5.721 1.00 96.88 252 THR A N 1
ATOM 1964 C CA . THR A 1 252 ? -10.762 2.207 6.768 1.00 96.88 252 THR A CA 1
ATOM 1965 C C . THR A 1 252 ? -10.662 0.797 6.190 1.00 96.88 252 THR A C 1
ATOM 1967 O O . THR A 1 252 ? -9.909 -0.023 6.716 1.00 96.88 252 THR A O 1
ATOM 1970 N N . ALA A 1 253 ? -11.446 0.480 5.154 1.00 95.69 253 ALA A N 1
ATOM 1971 C CA . ALA A 1 253 ? -11.553 -0.894 4.669 1.00 95.69 253 ALA A CA 1
ATOM 1972 C C . ALA A 1 253 ? -11.919 -1.025 3.187 1.00 95.69 253 ALA A C 1
ATOM 1974 O O . ALA A 1 253 ? -11.363 -1.884 2.516 1.00 95.69 253 ALA A O 1
ATOM 1975 N N . THR A 1 254 ? -12.847 -0.232 2.650 1.00 96.12 254 THR A N 1
ATOM 1976 C CA . THR A 1 254 ? -13.486 -0.560 1.357 1.00 96.12 254 THR A CA 1
ATOM 1977 C C . THR A 1 254 ? -12.506 -0.493 0.190 1.00 96.12 254 THR A C 1
ATOM 1979 O O . THR A 1 254 ? -12.453 -1.422 -0.619 1.00 96.12 254 THR A O 1
ATOM 1982 N N . THR A 1 255 ? -11.680 0.555 0.118 1.00 96.69 255 THR A N 1
ATOM 1983 C CA . THR A 1 255 ? -10.686 0.682 -0.958 1.00 96.69 255 THR A CA 1
ATOM 1984 C C . THR A 1 255 ? -9.636 -0.416 -0.859 1.00 96.69 255 THR A C 1
ATOM 1986 O O . THR A 1 255 ? -9.347 -1.093 -1.848 1.00 96.69 255 THR A O 1
ATOM 1989 N N . ALA A 1 256 ? -9.126 -0.657 0.351 1.00 97.25 256 ALA A N 1
ATOM 1990 C CA . ALA A 1 256 ? -8.173 -1.727 0.609 1.00 97.25 256 ALA A CA 1
ATOM 1991 C C . ALA A 1 256 ? -8.765 -3.106 0.280 1.00 97.25 256 ALA A C 1
ATOM 1993 O O . ALA A 1 256 ? -8.094 -3.928 -0.335 1.00 97.25 256 ALA A O 1
ATOM 1994 N N . ALA A 1 257 ? -10.032 -3.357 0.610 1.00 95.81 257 ALA A N 1
ATOM 1995 C CA . ALA A 1 257 ? -10.715 -4.607 0.309 1.00 95.81 257 ALA A CA 1
ATOM 1996 C C . ALA A 1 257 ? -10.866 -4.817 -1.201 1.00 95.81 257 ALA A C 1
ATOM 1998 O O . ALA A 1 257 ? -10.512 -5.879 -1.707 1.00 95.81 257 ALA A O 1
ATOM 1999 N N . ARG A 1 258 ? -11.305 -3.789 -1.937 1.00 94.88 258 ARG A N 1
ATOM 2000 C CA . ARG A 1 258 ? -11.407 -3.822 -3.405 1.00 94.88 258 ARG A CA 1
ATOM 2001 C C . ARG A 1 258 ? -10.064 -4.146 -4.062 1.00 94.88 258 ARG A C 1
ATOM 2003 O O . ARG A 1 258 ? -10.002 -4.933 -5.008 1.00 94.88 258 ARG A O 1
ATOM 2010 N N . LEU A 1 259 ? -8.991 -3.549 -3.550 1.00 95.88 259 LEU A N 1
ATOM 2011 C CA . LEU A 1 259 ? -7.647 -3.718 -4.088 1.00 95.88 259 LEU A CA 1
ATOM 2012 C C . LEU A 1 259 ? -7.061 -5.093 -3.724 1.00 95.88 259 LEU A C 1
ATOM 2014 O O . LEU A 1 259 ? -6.562 -5.825 -4.581 1.00 95.88 259 LEU A O 1
ATOM 2018 N N . LEU A 1 260 ? -7.161 -5.483 -2.456 1.00 96.38 260 LEU A N 1
ATOM 2019 C CA . LEU A 1 260 ? -6.342 -6.539 -1.870 1.00 96.38 260 LEU A CA 1
ATOM 2020 C C . LEU A 1 260 ? -7.106 -7.827 -1.539 1.00 96.38 260 LEU A C 1
ATOM 2022 O O . LEU A 1 260 ? -6.511 -8.907 -1.532 1.00 96.38 260 LEU A O 1
ATOM 2026 N N . MET A 1 261 ? -8.413 -7.763 -1.290 1.00 93.19 261 MET A N 1
ATOM 2027 C CA . MET A 1 261 ? -9.212 -8.955 -0.996 1.00 93.19 261 MET A CA 1
ATOM 2028 C C . MET A 1 261 ? -9.686 -9.604 -2.291 1.00 93.19 261 MET A C 1
ATOM 2030 O O . MET A 1 261 ? -10.092 -8.935 -3.245 1.00 93.19 261 MET A O 1
ATOM 2034 N N . ARG A 1 262 ? -9.628 -10.937 -2.340 1.00 83.00 262 ARG A N 1
ATOM 2035 C CA . ARG A 1 262 ? -10.254 -11.690 -3.428 1.00 83.00 262 ARG A CA 1
ATOM 2036 C C . ARG A 1 262 ? -11.714 -11.975 -3.053 1.00 83.00 262 ARG A C 1
ATOM 2038 O O . ARG A 1 262 ? -11.932 -12.350 -1.901 1.00 83.00 262 ARG A O 1
ATOM 2045 N N . PRO A 1 263 ? -12.664 -11.818 -3.991 1.00 62.69 263 PRO A N 1
ATOM 2046 C CA . PRO A 1 263 ? -14.006 -12.363 -3.825 1.00 62.69 263 PRO A CA 1
ATOM 2047 C C . PRO A 1 263 ? -13.986 -13.899 -3.731 1.00 62.69 263 PRO A C 1
ATOM 2049 O O . PRO A 1 263 ? -13.005 -14.543 -4.197 1.00 62.69 263 PRO A O 1
#

Foldseek 3Di:
DPDPQDAQFEAAAEEADDAPAAFQHHPVVQLVLQVVVNYEYEYDHQAAKCLVVCVVVVVVVRRYEMEGEDDPVCLVPVVVVLCSLPVDLDAFAYEYEYGLPPVVVVVVCLVPPSSLVSLLVNVLSCVVSQHEYEHRLHAQVCVCSNCVVNVVVVHAHEYEDECCVQPSRNCVVPLVVCCVPHVYEYEDEPVSVVVVRDDLVVVLCCLQPHPQYEYHHNHGHSPGDRPVVVVVVVVVSCVVSVPDDPSVCRHGHDSCCVRTGDD

Sequence (263 aa):
MADPRPIDFIDSHFHAGTDAARRRTSVAEAIREYDRVNGVVWIKRHAGETLSSTRLWRSNGVLVGGVAVLQWADLVDARSLERLLRRERFRPRPIVSLPTRDIAALLDHLSCRRVVSALTEVIEMAWSCDAVIATGHLPAERISALLGPVAARGAAGRVLVTHAFHPLVNAGPLVRELTEEFDVSFEHTELTHLLGRISTDEHLSVLREVSPLLYSSDFGQPTSPTVGQWRALAQRWFAEAGLTGARRSEITATTAARLLMRP

Secondary structure (DSSP, 8-state):
-PPPPP--EEEEEEE-SS-SS--SS-HHHHHHHHHTTTEEEEEE-SSEESHHHHHHHHHTT--EEEEEE--HHHHH-THHHHHHHHSS--SSPPEEE--SS-HHHHHHHTTSHHHHHHHHHHHHHHHHTTPEEE-TT--GGGHHHHHHHHHHTT---EEEETTTTSTTT--GGGHHHHHHHH--EEEEEHHHHHTTSS-HHHHHHHHHH-SSEEEE--B-STTSPPHHHHHHHHHHHHHHTT--HHHHHIIIIIHHHHHH---